Protein AF-A0A1L7GTJ4-F1 (afdb_monomer_lite)

Secondary structure (DSSP, 8-state):
-----EEEE-TTS-TTT--HHHHHHTT--EEEEEEEETTEE-TTHHHHHHHHHHHT-EEEEEEE----TTHHHHHHHHHHHTT--TTSEEEEE---TTS-S-HHHHHHHHHHHHGGGSEEEEEEEHHHHHHH--HHHHHHTT-EEEEE-SSS--SS-SEEEEE-TT---STT--S---EEEESS-TTS----------S------EEEEEEE-TTT--EEEEEESSTTSS-EEEEETTEE---HHHHHHHHHHHHHHHTT---TT-EEEE-SSBGGG--SSEEEEE--TTSBSSSSS--EEEEEEEETTTEEEEEEEETTS-EEEEEEETTEEPPPEEE--

Organism: Limosilactobacillus fermentum (NCBI:txid1613)

Structure (mmCIF, N/CA/C/O backbone):
data_AF-A0A1L7GTJ4-F1
#
_entry.id   AF-A0A1L7GTJ4-F1
#
loop_
_atom_site.group_PDB
_atom_site.id
_atom_site.type_symbol
_atom_site.label_atom_id
_atom_site.label_alt_id
_atom_site.label_comp_id
_atom_site.label_asym_id
_atom_site.label_entity_id
_atom_site.label_seq_id
_atom_site.pdbx_PDB_ins_code
_atom_site.Cartn_x
_atom_site.Cartn_y
_atom_site.Cartn_z
_atom_site.occupancy
_atom_site.B_iso_or_equiv
_atom_site.auth_seq_id
_atom_site.auth_comp_id
_atom_site.auth_asym_id
_atom_site.auth_atom_id
_atom_site.pdbx_PDB_model_num
ATOM 1 N N . MET A 1 1 ? -22.378 -21.668 4.934 1.00 68.44 1 MET A N 1
ATOM 2 C CA . MET A 1 1 ? -22.479 -20.307 5.490 1.00 68.44 1 MET A CA 1
ATOM 3 C C . MET A 1 1 ? -21.065 -19.768 5.559 1.00 68.44 1 MET A C 1
ATOM 5 O O . MET A 1 1 ? -20.199 -20.491 6.043 1.00 68.44 1 MET A O 1
ATOM 9 N N . THR A 1 2 ? -20.819 -18.596 4.982 1.00 85.94 2 THR A N 1
ATOM 10 C CA . THR A 1 2 ? -19.517 -17.922 5.063 1.00 85.94 2 THR A CA 1
ATOM 11 C C . THR A 1 2 ? -19.245 -17.575 6.525 1.00 85.94 2 THR A C 1
ATOM 13 O O . THR A 1 2 ? -20.156 -17.139 7.224 1.00 85.94 2 THR A O 1
ATOM 16 N N . MET A 1 3 ? -18.037 -17.860 7.009 1.00 91.88 3 MET A N 1
ATOM 17 C CA . MET A 1 3 ? -17.650 -17.612 8.399 1.00 91.88 3 MET A CA 1
ATOM 18 C C . MET A 1 3 ? -16.630 -16.487 8.449 1.00 91.88 3 MET A C 1
ATOM 20 O O . MET A 1 3 ? -15.729 -16.445 7.609 1.00 91.88 3 MET A O 1
ATOM 24 N N . ALA A 1 4 ? -16.752 -15.631 9.459 1.00 96.44 4 ALA A N 1
ATOM 25 C CA . ALA A 1 4 ? -15.806 -14.555 9.684 1.00 96.44 4 ALA A CA 1
ATOM 26 C C . ALA A 1 4 ? -14.391 -15.103 9.912 1.00 96.44 4 ALA A C 1
ATOM 28 O O . ALA A 1 4 ? -14.190 -16.087 10.628 1.00 96.44 4 ALA A O 1
ATOM 29 N N . ASN A 1 5 ? -13.412 -14.460 9.290 1.00 97.62 5 ASN A N 1
ATOM 30 C CA . ASN A 1 5 ? -11.986 -14.750 9.448 1.00 97.62 5 ASN A CA 1
ATOM 31 C C . ASN A 1 5 ? -11.181 -13.489 9.806 1.00 97.62 5 ASN A C 1
ATOM 33 O O . ASN A 1 5 ? -9.986 -13.582 10.100 1.00 97.62 5 ASN A O 1
ATOM 37 N N . VAL A 1 6 ? -11.846 -12.337 9.821 1.00 98.38 6 VAL A N 1
ATOM 38 C CA . VAL A 1 6 ? -11.346 -11.034 10.233 1.00 98.38 6 VAL A CA 1
ATOM 39 C C . VAL A 1 6 ? -12.409 -10.397 11.137 1.00 98.38 6 VAL A C 1
ATOM 41 O O . VAL A 1 6 ? -13.576 -10.795 11.120 1.00 98.38 6 VAL A O 1
ATOM 44 N N . ILE A 1 7 ? -11.979 -9.480 11.990 1.00 98.56 7 ILE A N 1
ATOM 45 C CA . ILE A 1 7 ? -12.855 -8.577 12.741 1.00 98.56 7 ILE A CA 1
ATOM 46 C C . ILE A 1 7 ? -12.270 -7.177 12.663 1.00 98.56 7 ILE A C 1
ATOM 48 O O . ILE A 1 7 ? -11.046 -7.037 12.541 1.00 98.56 7 ILE A O 1
ATOM 52 N N . ASP A 1 8 ? -13.097 -6.168 12.863 1.00 98.56 8 ASP A N 1
ATOM 53 C CA . ASP A 1 8 ? -12.650 -4.821 13.162 1.00 98.56 8 ASP A CA 1
ATOM 54 C C . ASP A 1 8 ? -13.056 -4.380 14.577 1.00 98.56 8 ASP A C 1
ATOM 56 O O . ASP A 1 8 ? -14.039 -4.850 15.153 1.00 98.56 8 ASP A O 1
ATOM 60 N N . ILE A 1 9 ? -12.192 -3.577 15.204 1.00 98.50 9 ILE A N 1
ATOM 61 C CA . ILE A 1 9 ? -12.364 -3.094 16.581 1.00 98.50 9 ILE A CA 1
ATOM 62 C C . ILE A 1 9 ? -11.833 -1.671 16.739 1.00 98.50 9 ILE A C 1
ATOM 64 O O . ILE A 1 9 ? -10.941 -1.216 16.015 1.00 98.50 9 ILE A O 1
ATOM 68 N N . SER A 1 10 ? -12.346 -0.980 17.750 1.00 98.50 10 SER A N 1
ATOM 69 C CA . SER A 1 10 ? -11.983 0.395 18.094 1.00 98.50 10 SER A CA 1
ATOM 70 C C . SER A 1 10 ? -12.095 0.625 19.603 1.00 98.50 10 SER A C 1
ATOM 72 O O . SER A 1 10 ? -12.324 -0.316 20.361 1.00 98.50 10 SER A O 1
ATOM 74 N N . GLU A 1 11 ? -12.027 1.881 20.057 1.00 98.19 11 GLU A N 1
ATOM 75 C CA . GLU A 1 11 ? -12.231 2.235 21.468 1.00 98.19 11 GLU A CA 1
ATOM 76 C C . GLU A 1 11 ? -13.567 1.765 22.081 1.00 98.19 11 GLU A C 1
ATOM 78 O O . GLU A 1 11 ? -13.715 1.790 23.302 1.00 98.19 11 GLU A O 1
ATOM 83 N N . PHE A 1 12 ? -14.533 1.312 21.275 1.00 97.31 12 PHE A N 1
ATOM 84 C CA . PHE A 1 12 ? -15.773 0.711 21.775 1.00 97.31 12 PHE A CA 1
ATOM 85 C C . PHE A 1 12 ? -15.578 -0.696 22.364 1.00 97.31 12 PHE A C 1
ATOM 87 O O . PHE A 1 12 ? -16.356 -1.116 23.226 1.00 97.31 12 PHE A O 1
ATOM 94 N N . GLN A 1 13 ? -14.521 -1.412 21.973 1.00 97.75 13 GLN A N 1
ATOM 95 C CA . GLN A 1 13 ? -14.166 -2.702 22.552 1.00 97.75 13 GLN A CA 1
ATOM 96 C C . GLN A 1 13 ? -13.087 -2.520 23.624 1.00 97.75 13 GLN A C 1
ATOM 98 O O . GLN A 1 13 ? -11.913 -2.370 23.319 1.00 97.75 13 GLN A O 1
ATOM 103 N N . ASP A 1 14 ? -13.464 -2.589 24.905 1.00 97.50 14 ASP A N 1
ATOM 104 C CA . ASP A 1 14 ? -12.508 -2.496 26.022 1.00 97.50 14 ASP A CA 1
ATOM 105 C C . ASP A 1 14 ? -11.383 -3.555 25.889 1.00 97.50 14 ASP A C 1
ATOM 107 O O . ASP A 1 14 ? -11.642 -4.760 26.048 1.00 97.50 14 ASP A O 1
ATOM 111 N N . PRO A 1 15 ? -10.122 -3.148 25.639 1.00 97.31 15 PRO A N 1
ATOM 112 C CA . PRO A 1 15 ? -9.030 -4.067 25.337 1.00 97.31 15 PRO A CA 1
ATOM 113 C C . PRO A 1 15 ? -8.618 -4.925 26.535 1.00 97.31 15 PRO A C 1
ATOM 115 O O . PRO A 1 15 ? -7.971 -5.955 26.339 1.00 97.31 15 PRO A O 1
ATOM 118 N N . ALA A 1 16 ? -8.972 -4.530 27.763 1.00 96.88 16 ALA A N 1
ATOM 119 C CA . ALA A 1 16 ? -8.710 -5.322 28.961 1.00 96.88 16 ALA A CA 1
ATOM 120 C C . ALA A 1 16 ? -9.720 -6.467 29.135 1.00 96.88 16 ALA A C 1
ATOM 122 O O . ALA A 1 16 ? -9.434 -7.433 29.844 1.00 96.88 16 ALA A O 1
ATOM 123 N N . LYS A 1 17 ? -10.895 -6.363 28.500 1.00 97.50 17 LYS A N 1
ATOM 124 C CA . LYS A 1 17 ? -11.973 -7.359 28.581 1.00 97.50 17 LYS A CA 1
ATOM 125 C C . LYS A 1 17 ? -12.116 -8.195 27.317 1.00 97.50 17 LYS A C 1
ATOM 127 O O . LYS A 1 17 ? -12.630 -9.308 27.406 1.00 97.50 17 LYS A O 1
ATOM 132 N N . PHE A 1 18 ? -11.721 -7.666 26.160 1.00 98.12 18 PHE A N 1
ATOM 133 C CA . PHE A 1 18 ? -11.862 -8.370 24.891 1.00 98.12 18 PHE A CA 1
ATOM 134 C C . PHE A 1 18 ? -11.077 -9.692 24.888 1.00 98.12 18 PHE A C 1
ATOM 136 O O . PHE A 1 18 ? -9.889 -9.738 25.216 1.00 98.12 18 PHE A O 1
ATOM 143 N N . ASP A 1 19 ? -11.743 -10.782 24.503 1.00 97.88 19 ASP A N 1
ATOM 144 C CA . ASP A 1 19 ? -11.178 -12.132 24.531 1.00 97.88 19 ASP A CA 1
ATOM 145 C C . ASP A 1 19 ? -10.533 -12.497 23.182 1.00 97.88 19 ASP A C 1
ATOM 147 O O . ASP A 1 19 ? -11.086 -13.224 22.353 1.00 97.88 19 ASP A O 1
ATOM 151 N N . TYR A 1 20 ? -9.324 -11.978 22.955 1.00 98.31 20 TYR A N 1
ATOM 152 C CA . TYR A 1 20 ? -8.537 -12.233 21.740 1.00 98.31 20 TYR A CA 1
ATOM 153 C C . TYR A 1 20 ? -8.226 -13.721 21.522 1.00 98.31 20 TYR A C 1
ATOM 155 O O . TYR A 1 20 ? -8.127 -14.177 20.381 1.00 98.31 20 TYR A O 1
ATOM 163 N N . GLN A 1 21 ? -8.053 -14.490 22.603 1.00 97.94 21 GLN A N 1
ATOM 164 C CA . GLN A 1 21 ? -7.771 -15.919 22.504 1.00 97.94 21 GLN A CA 1
ATOM 165 C C . GLN A 1 21 ? -9.013 -16.675 22.029 1.00 97.94 21 GLN A C 1
ATOM 167 O O . GLN A 1 21 ? -8.896 -17.553 21.167 1.00 97.94 21 GLN A O 1
ATOM 172 N N . ALA A 1 22 ? -10.197 -16.327 22.539 1.00 97.94 22 ALA A N 1
ATOM 173 C CA . ALA A 1 22 ? -11.448 -16.871 22.031 1.00 97.94 22 ALA A CA 1
ATOM 174 C C . ALA A 1 22 ? -11.700 -16.443 20.582 1.00 97.94 22 ALA A C 1
ATOM 176 O O . ALA A 1 22 ? -12.060 -17.303 19.779 1.00 97.94 22 ALA A O 1
ATOM 177 N N . ALA A 1 23 ? -11.444 -15.183 20.210 1.00 97.75 23 ALA A N 1
ATOM 178 C CA . ALA A 1 23 ? -11.552 -14.723 18.821 1.00 97.75 23 ALA A CA 1
ATOM 179 C C . ALA A 1 23 ? -10.686 -15.577 17.878 1.00 97.75 23 ALA A C 1
ATOM 181 O O . ALA A 1 23 ? -11.186 -16.162 16.916 1.00 97.75 23 ALA A O 1
ATOM 182 N N . LYS A 1 24 ? -9.404 -15.763 18.218 1.00 97.06 24 LYS A N 1
ATOM 183 C CA . LYS A 1 24 ? -8.486 -16.630 17.463 1.00 97.06 24 LYS A CA 1
ATOM 184 C C . LYS A 1 24 ? -8.979 -18.076 17.380 1.00 97.06 24 LYS A C 1
ATOM 186 O O . LYS A 1 24 ? -8.924 -18.697 16.322 1.00 97.06 24 LYS A O 1
ATOM 191 N N . SER A 1 25 ? -9.482 -18.613 18.490 1.00 96.88 25 SER A N 1
ATOM 192 C CA . SER A 1 25 ? -9.999 -19.988 18.557 1.00 96.88 25 SER A CA 1
ATOM 193 C C . SER A 1 25 ? -11.276 -20.179 17.727 1.00 96.88 25 SER A C 1
ATOM 195 O O . SER A 1 25 ? -11.545 -21.289 17.280 1.00 96.88 25 SER A O 1
ATOM 197 N N . ASN A 1 26 ? -12.024 -19.100 17.474 1.00 95.81 26 ASN A N 1
ATOM 198 C CA . ASN A 1 26 ? -13.184 -19.068 16.578 1.00 95.81 26 ASN A CA 1
ATOM 199 C C . ASN A 1 26 ? -12.810 -18.841 15.100 1.00 95.81 26 ASN A C 1
ATOM 201 O O . ASN A 1 26 ? -13.693 -18.673 14.266 1.00 95.81 26 ASN A O 1
ATOM 205 N N . GLY A 1 27 ? -11.519 -18.869 14.753 1.00 95.75 27 GLY A N 1
ATOM 206 C CA . GLY A 1 27 ? -11.058 -18.811 13.364 1.00 95.75 27 GLY A CA 1
ATOM 207 C C . GLY A 1 27 ? -10.710 -17.414 12.854 1.00 95.75 27 GLY A C 1
ATOM 208 O O . GLY A 1 27 ? -10.368 -17.286 11.677 1.00 95.75 27 GLY A O 1
ATOM 209 N N . ILE A 1 28 ? -10.730 -16.392 13.718 1.00 98.06 28 ILE A N 1
ATOM 210 C CA . ILE A 1 28 ? -10.239 -15.056 13.370 1.00 98.06 28 ILE A CA 1
ATOM 211 C C . ILE A 1 28 ? -8.718 -15.093 13.198 1.00 98.06 28 ILE A C 1
ATOM 213 O O . ILE A 1 28 ? -7.988 -15.624 14.038 1.00 98.06 28 ILE A O 1
ATOM 217 N N . LYS A 1 29 ? -8.242 -14.527 12.087 1.00 97.75 29 LYS A N 1
ATOM 218 C CA . LYS A 1 29 ? -6.834 -14.535 11.668 1.00 97.75 29 LYS A CA 1
ATOM 219 C C . LYS A 1 29 ? -6.204 -13.146 11.686 1.00 97.75 29 LYS A C 1
ATOM 221 O O . LYS A 1 29 ? -5.015 -13.027 11.989 1.00 97.75 29 LYS A O 1
ATOM 226 N N . ALA A 1 30 ? -6.988 -12.116 11.378 1.00 98.25 30 ALA A N 1
ATOM 227 C CA . ALA A 1 30 ? -6.549 -10.728 11.398 1.00 98.25 30 ALA A CA 1
ATOM 228 C C . ALA A 1 30 ? -7.573 -9.816 12.083 1.00 98.25 30 ALA A C 1
ATOM 230 O O . ALA A 1 30 ? -8.744 -10.168 12.206 1.00 98.25 30 ALA A O 1
ATOM 231 N N . VAL A 1 31 ? -7.102 -8.652 12.524 1.00 98.75 31 VAL A N 1
ATOM 232 C CA . VAL A 1 31 ? -7.895 -7.604 13.169 1.00 98.75 31 VAL A CA 1
ATOM 233 C C . VAL A 1 31 ? -7.630 -6.271 12.466 1.00 98.75 31 VAL A C 1
ATOM 235 O O . VAL A 1 31 ? -6.470 -5.875 12.329 1.00 98.75 31 VAL A O 1
ATOM 238 N N . ILE A 1 32 ? -8.671 -5.567 12.032 1.00 98.88 32 ILE A N 1
ATOM 239 C CA . ILE A 1 32 ? -8.570 -4.200 11.506 1.00 98.88 32 ILE A CA 1
ATOM 240 C C . ILE A 1 32 ? -8.865 -3.237 12.664 1.00 98.88 32 ILE A C 1
ATOM 242 O O . ILE A 1 32 ? -9.946 -3.236 13.233 1.00 98.88 32 ILE A O 1
ATOM 246 N N . ILE A 1 33 ? -7.876 -2.457 13.089 1.00 98.94 33 ILE A N 1
ATOM 247 C CA . ILE A 1 33 ? -7.968 -1.632 14.301 1.00 98.94 33 ILE A CA 1
ATOM 248 C C . ILE A 1 33 ? -8.189 -0.181 13.898 1.00 98.94 33 ILE A C 1
ATOM 250 O O . ILE A 1 33 ? -7.439 0.335 13.061 1.00 98.94 33 ILE A O 1
ATOM 254 N N . ARG A 1 34 ? -9.141 0.516 14.528 1.00 98.88 34 ARG A N 1
ATOM 255 C CA . ARG A 1 34 ? -9.246 1.967 14.346 1.00 98.88 34 ARG A CA 1
ATOM 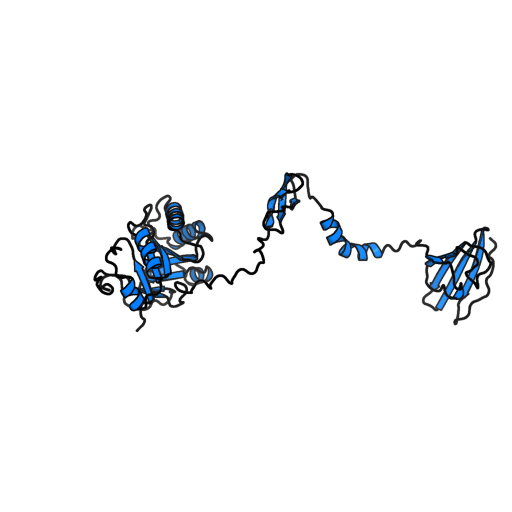256 C C . ARG A 1 34 ? -8.011 2.616 14.932 1.00 98.88 34 ARG A C 1
ATOM 258 O O . ARG A 1 34 ? -7.780 2.547 16.134 1.00 98.88 34 ARG A O 1
ATOM 265 N N . LEU A 1 35 ? -7.199 3.234 14.086 1.00 98.88 35 LEU A N 1
ATOM 266 C CA . LEU A 1 35 ? -5.999 3.933 14.535 1.00 98.88 35 LEU A CA 1
ATOM 267 C C . LEU A 1 35 ? -6.349 5.359 14.954 1.00 98.88 35 LEU A C 1
ATOM 269 O O . LEU A 1 35 ? -5.894 5.849 15.984 1.00 98.88 35 LEU A O 1
ATOM 273 N N . SER A 1 36 ? -7.202 6.014 14.171 1.00 98.75 36 SER A N 1
ATOM 274 C CA . SER A 1 36 ? -7.587 7.406 14.378 1.00 98.75 36 SER A CA 1
ATOM 275 C C . SER A 1 36 ? -8.969 7.719 13.807 1.00 98.75 36 SER A C 1
ATOM 277 O O . SER A 1 36 ? -9.519 6.971 13.000 1.00 98.75 36 SER A O 1
ATOM 279 N N . VAL A 1 37 ? -9.523 8.840 14.259 1.00 98.38 37 VAL A N 1
ATOM 280 C CA . VAL A 1 37 ? -10.805 9.406 13.841 1.00 98.38 37 VAL A CA 1
ATOM 281 C C . VAL A 1 37 ? -10.672 10.926 13.803 1.00 98.38 37 VAL A C 1
ATOM 283 O O . VAL A 1 37 ? -10.314 11.544 14.814 1.00 98.38 37 VAL A O 1
ATOM 286 N N . GLY A 1 38 ? -10.915 11.549 12.648 1.00 95.81 38 GLY A N 1
ATOM 287 C CA . GLY A 1 38 ? -10.643 12.978 12.490 1.00 95.81 38 GLY A CA 1
ATOM 288 C C . GLY A 1 38 ? -9.191 13.325 12.850 1.00 95.81 38 GLY A C 1
ATOM 289 O O . GLY A 1 38 ? -8.249 12.591 12.572 1.00 95.81 38 GLY A O 1
ATOM 290 N N . ASN A 1 39 ? -8.992 14.411 13.593 1.00 95.88 39 ASN A N 1
ATOM 291 C CA . ASN A 1 39 ? -7.665 14.815 14.081 1.00 95.88 39 ASN A CA 1
ATOM 292 C C . ASN A 1 39 ? -7.293 14.205 15.451 1.00 95.88 39 ASN A C 1
ATOM 294 O O . ASN A 1 39 ? -6.620 14.854 16.256 1.00 95.88 39 ASN A O 1
ATOM 298 N N . ARG A 1 40 ? -7.768 12.990 15.762 1.00 97.88 40 ARG A N 1
ATOM 299 C CA . ARG A 1 40 ? -7.541 12.327 17.056 1.00 97.88 40 ARG A CA 1
ATOM 300 C C . ARG A 1 40 ? -7.189 10.847 16.892 1.00 97.88 40 ARG A C 1
ATOM 302 O O . ARG A 1 40 ? -7.777 10.143 16.080 1.00 97.88 40 ARG A O 1
ATOM 309 N N . ARG A 1 41 ? -6.264 10.361 17.722 1.00 98.50 41 ARG A N 1
ATOM 310 C CA . ARG A 1 41 ? -5.977 8.931 17.889 1.00 98.50 41 ARG A CA 1
ATOM 311 C C . ARG A 1 41 ? -7.128 8.229 18.619 1.00 98.50 41 ARG A C 1
ATOM 313 O O . ARG A 1 41 ? -7.678 8.782 19.573 1.00 98.50 41 ARG A O 1
ATOM 320 N N . ASP A 1 42 ? -7.454 7.011 18.204 1.00 98.75 42 ASP A N 1
ATOM 321 C CA . ASP A 1 42 ? -8.385 6.145 18.932 1.00 98.75 42 ASP A CA 1
ATOM 322 C C . ASP A 1 42 ? -7.814 5.760 20.312 1.00 98.75 42 ASP A C 1
ATOM 324 O O . ASP A 1 42 ? -6.633 5.425 20.441 1.00 98.75 42 ASP A O 1
ATOM 328 N N . ASN A 1 43 ? -8.636 5.823 21.363 1.00 98.50 43 ASN A N 1
ATOM 329 C CA . ASN A 1 43 ? -8.153 5.696 22.743 1.00 98.50 43 ASN A CA 1
ATOM 330 C C . ASN A 1 43 ? -7.567 4.318 23.087 1.00 98.50 43 ASN A C 1
ATOM 332 O O . ASN A 1 43 ? -6.880 4.211 24.102 1.00 98.50 43 ASN A O 1
ATOM 336 N N . HIS A 1 44 ? -7.840 3.283 22.288 1.00 98.50 44 HIS A N 1
ATOM 337 C CA . HIS A 1 44 ? -7.408 1.911 22.566 1.00 98.50 44 HIS A CA 1
ATOM 338 C C . HIS A 1 44 ? -6.544 1.294 21.459 1.00 98.50 44 HIS A C 1
ATOM 340 O O . HIS A 1 44 ? -6.175 0.119 21.547 1.00 98.50 44 HIS A O 1
ATOM 346 N N . ALA A 1 45 ? -6.152 2.069 20.440 1.00 98.62 45 ALA A N 1
ATOM 347 C CA . ALA A 1 45 ? -5.333 1.574 19.332 1.00 98.62 45 ALA A CA 1
ATOM 348 C C . ALA A 1 45 ? -4.031 0.898 19.805 1.00 98.62 45 ALA A C 1
ATOM 350 O O . ALA A 1 45 ? -3.677 -0.181 19.328 1.00 98.62 45 ALA A O 1
ATOM 351 N N . VAL A 1 46 ? -3.318 1.499 20.767 1.00 98.50 46 VAL A N 1
ATOM 352 C CA . VAL A 1 46 ? -2.035 0.974 21.272 1.00 98.50 46 VAL A CA 1
ATOM 353 C C . VAL A 1 46 ? -2.229 -0.384 21.949 1.00 98.50 46 VAL A C 1
ATOM 355 O O . VAL A 1 46 ? -1.485 -1.331 21.678 1.00 98.50 46 VAL A O 1
ATOM 358 N N . GLU A 1 47 ? -3.237 -0.498 22.807 1.00 98.75 47 GLU A N 1
ATOM 359 C CA . GLU A 1 47 ? -3.565 -1.710 23.548 1.00 98.75 47 GLU A CA 1
ATOM 360 C C . GLU A 1 47 ? -4.069 -2.821 22.622 1.00 98.75 47 GLU A C 1
ATOM 362 O O . GLU A 1 47 ? -3.647 -3.973 22.763 1.00 98.75 47 GLU A O 1
ATOM 367 N N . HIS A 1 48 ? -4.911 -2.495 21.638 1.00 98.81 48 HIS A N 1
ATOM 368 C CA . HIS A 1 48 ? -5.366 -3.450 20.626 1.00 98.81 48 HIS A CA 1
ATOM 369 C C . HIS A 1 48 ? -4.201 -4.002 19.803 1.00 98.81 48 HIS A C 1
ATOM 371 O O . HIS A 1 48 ? -4.088 -5.221 19.642 1.00 98.81 48 HIS A O 1
ATOM 377 N N . ILE A 1 49 ? -3.284 -3.141 19.348 1.00 98.81 49 ILE A N 1
ATOM 378 C CA . ILE A 1 49 ? -2.085 -3.560 18.608 1.00 98.81 49 ILE A CA 1
ATOM 379 C C . ILE A 1 49 ? -1.212 -4.474 19.476 1.00 98.81 49 ILE A C 1
ATOM 381 O O . ILE A 1 49 ? -0.751 -5.524 19.015 1.00 98.81 49 ILE A O 1
ATOM 385 N N . ALA A 1 50 ? -0.982 -4.102 20.739 1.00 98.50 50 ALA A N 1
ATOM 386 C CA . ALA A 1 50 ? -0.191 -4.901 21.671 1.00 98.50 50 ALA A CA 1
ATOM 387 C C . ALA A 1 50 ? -0.818 -6.284 21.915 1.00 98.50 50 ALA A C 1
ATOM 389 O O . ALA A 1 50 ? -0.112 -7.296 21.901 1.00 98.50 50 ALA A O 1
ATOM 390 N N . ASN A 1 51 ? -2.140 -6.351 22.073 1.00 98.50 51 ASN A N 1
ATOM 391 C CA . ASN A 1 51 ? -2.854 -7.608 22.257 1.00 98.50 51 ASN A CA 1
ATOM 392 C C . ASN A 1 51 ? -2.861 -8.474 20.990 1.00 98.50 51 ASN A C 1
ATOM 394 O O . ASN A 1 51 ? -2.599 -9.672 21.087 1.00 98.50 51 ASN A O 1
ATOM 398 N N . CYS A 1 52 ? -3.059 -7.902 19.798 1.00 98.25 52 CYS A N 1
ATOM 399 C CA . CYS A 1 52 ? -2.965 -8.665 18.549 1.00 98.25 52 CYS A CA 1
ATOM 400 C C . CYS A 1 52 ? -1.592 -9.333 18.412 1.00 98.25 52 CYS A C 1
ATOM 402 O O . CYS A 1 52 ? -1.510 -10.537 18.162 1.00 98.25 52 CYS A O 1
ATOM 404 N N . LYS A 1 53 ? -0.511 -8.594 18.704 1.00 97.00 53 LYS A N 1
ATOM 405 C CA . LYS A 1 53 ? 0.854 -9.145 18.752 1.00 97.00 53 LYS A CA 1
ATOM 406 C C . LYS A 1 53 ? 0.984 -10.260 19.793 1.00 97.00 53 LYS A C 1
ATOM 408 O O . LYS A 1 53 ? 1.509 -11.324 19.479 1.00 97.00 53 LYS A O 1
ATOM 413 N N . LYS A 1 54 ? 0.472 -10.047 21.011 1.00 97.56 54 LYS A N 1
ATOM 414 C CA . LYS A 1 54 ? 0.519 -11.020 22.116 1.00 97.56 54 LYS A CA 1
ATOM 415 C C . LYS A 1 54 ? -0.164 -12.346 21.769 1.00 97.56 54 LYS A C 1
ATOM 417 O O . LYS A 1 54 ? 0.369 -13.402 22.096 1.00 97.56 54 LYS A O 1
ATOM 422 N N . TYR A 1 55 ? -1.327 -12.301 21.122 1.00 96.19 55 TYR A N 1
ATOM 423 C CA . TYR A 1 55 ? -2.106 -13.496 20.777 1.00 96.19 55 TYR A CA 1
ATOM 424 C C . TYR A 1 55 ? -1.810 -14.026 19.365 1.00 96.19 55 TYR A C 1
ATOM 426 O O . TYR A 1 55 ? -2.356 -15.054 18.957 1.00 96.19 55 TYR A O 1
ATOM 434 N N . GLY A 1 56 ? -0.908 -13.383 18.619 1.00 95.25 56 GLY A N 1
ATOM 435 C CA . GLY A 1 56 ? -0.516 -13.791 17.271 1.00 95.25 56 GLY A CA 1
ATOM 436 C C . GLY A 1 56 ? -1.655 -13.677 16.258 1.00 95.25 56 GLY A C 1
ATOM 437 O O . GLY A 1 56 ? -1.843 -14.595 15.462 1.00 95.25 56 GLY A O 1
ATOM 438 N N . LEU A 1 57 ? -2.435 -12.601 16.345 1.00 96.88 57 LEU A N 1
ATOM 439 C CA . LEU A 1 57 ? -3.371 -12.157 15.313 1.00 96.88 57 LEU A CA 1
ATOM 440 C C . LEU A 1 57 ? -2.654 -11.124 14.436 1.00 96.88 57 LEU A C 1
ATOM 442 O O . LEU A 1 57 ? -1.959 -10.244 14.957 1.00 96.88 57 LEU A O 1
ATOM 446 N N . LYS A 1 58 ? -2.809 -11.217 13.111 1.00 97.56 58 LYS A N 1
ATOM 447 C CA . LYS A 1 58 ? -2.338 -10.150 12.215 1.00 97.56 58 LYS A CA 1
ATOM 448 C C . LYS A 1 58 ? -3.159 -8.891 12.482 1.00 97.56 58 LYS A C 1
ATOM 450 O O . LYS A 1 58 ? -4.315 -8.985 12.884 1.00 97.56 58 LYS A O 1
ATOM 455 N N . TRP A 1 59 ? -2.566 -7.719 12.295 1.00 98.12 59 TRP A N 1
ATOM 456 C CA . TRP A 1 59 ? -3.276 -6.465 12.519 1.00 98.12 59 TRP A CA 1
ATOM 457 C C . TRP A 1 59 ? -3.081 -5.507 11.351 1.00 98.12 59 TRP A C 1
ATOM 459 O O . TRP A 1 59 ? -2.016 -5.469 10.732 1.00 98.12 59 TRP A O 1
ATOM 469 N N . HIS A 1 60 ? -4.121 -4.735 11.074 1.00 98.69 60 HIS A N 1
ATOM 470 C CA . HIS A 1 60 ? -4.171 -3.672 10.078 1.00 98.69 60 HIS A CA 1
ATOM 471 C C . HIS A 1 60 ? -4.815 -2.437 10.698 1.00 98.69 60 HIS A C 1
ATOM 473 O O . HIS A 1 60 ? -5.321 -2.500 11.818 1.00 98.69 60 HIS A O 1
ATOM 479 N N . GLY A 1 61 ? -4.756 -1.308 10.000 1.00 98.69 61 GLY A N 1
ATOM 480 C CA . GLY A 1 61 ? -5.300 -0.052 10.500 1.00 98.69 61 GLY A CA 1
ATOM 481 C C . GLY A 1 61 ? -6.462 0.443 9.663 1.00 98.69 61 GLY A C 1
ATOM 482 O O . GLY A 1 61 ? -6.426 0.298 8.444 1.00 98.69 61 GLY A O 1
ATOM 483 N N . TYR A 1 62 ? -7.423 1.113 10.286 1.00 98.88 62 TYR A N 1
ATOM 484 C CA . TYR A 1 62 ? -8.344 1.999 9.581 1.00 98.88 62 TYR A CA 1
ATOM 485 C C . TYR A 1 62 ? -8.411 3.384 10.227 1.00 98.88 62 TYR A C 1
ATOM 487 O O . TYR A 1 62 ? -8.020 3.569 11.385 1.00 98.88 62 TYR A O 1
ATOM 495 N N . HIS A 1 63 ? -8.863 4.364 9.453 1.00 98.88 63 HIS A N 1
ATOM 496 C CA . HIS A 1 63 ? -9.062 5.740 9.882 1.00 98.88 63 HIS A CA 1
ATOM 497 C C . HIS A 1 63 ? -10.473 6.208 9.526 1.00 98.88 63 HIS A C 1
ATOM 499 O O . HIS A 1 63 ? -10.817 6.210 8.346 1.00 98.88 63 HIS A O 1
ATOM 505 N N . TYR A 1 64 ? -11.251 6.623 10.529 1.00 98.62 64 TYR A N 1
ATOM 506 C CA . TYR A 1 64 ? -12.606 7.151 10.336 1.00 98.62 64 TYR A CA 1
ATOM 507 C C . TYR A 1 64 ? -12.544 8.604 9.863 1.00 98.62 64 TYR A C 1
ATOM 509 O O . TYR A 1 64 ? -12.031 9.470 10.583 1.00 98.62 64 TYR A O 1
ATOM 517 N N . TRP A 1 65 ? -13.082 8.852 8.670 1.00 97.69 65 TRP A N 1
ATOM 518 C CA . TRP A 1 65 ? -12.870 10.077 7.910 1.00 97.69 65 TRP A CA 1
ATOM 519 C C . TRP A 1 65 ? -13.972 11.129 8.108 1.00 97.69 65 TRP A C 1
ATOM 521 O O . TRP A 1 65 ? -15.153 10.864 7.888 1.00 97.69 65 TRP A O 1
ATOM 531 N N . TYR A 1 66 ? -13.569 12.360 8.430 1.00 96.00 66 TYR A N 1
ATOM 532 C CA . TYR A 1 66 ? -14.416 13.561 8.479 1.00 96.00 66 TYR A CA 1
ATOM 533 C C . TYR A 1 66 ? -14.061 14.614 7.416 1.00 96.00 66 TYR A C 1
ATOM 535 O O . TYR A 1 66 ? -14.790 15.596 7.259 1.00 96.00 66 TYR A O 1
ATOM 543 N N . ASN A 1 67 ? -12.955 14.438 6.685 1.00 91.62 67 ASN A N 1
ATOM 544 C CA . ASN A 1 67 ? -12.419 15.415 5.729 1.00 91.62 67 ASN A CA 1
ATOM 545 C C . ASN A 1 67 ? -12.121 16.802 6.338 1.00 91.62 67 ASN A C 1
ATOM 547 O O . ASN A 1 67 ? -12.379 17.853 5.743 1.00 91.62 67 ASN A O 1
ATOM 551 N N . LEU A 1 68 ? -11.582 16.822 7.554 1.00 91.56 68 LEU A N 1
ATOM 552 C CA . LEU A 1 68 ? -11.145 18.026 8.245 1.00 91.56 68 LEU A CA 1
ATOM 553 C C . LEU A 1 68 ? -9.807 18.525 7.693 1.00 91.56 68 LEU A C 1
ATOM 555 O O . LEU A 1 68 ? -8.979 17.790 7.148 1.00 91.56 68 LEU A O 1
ATOM 559 N N . SER A 1 69 ? -9.542 19.811 7.919 1.00 87.69 69 SER A N 1
ATOM 560 C CA . SER A 1 69 ? -8.226 20.383 7.639 1.00 87.69 69 SER A CA 1
ATOM 561 C C . SER A 1 69 ? -7.137 19.641 8.424 1.00 87.69 69 SER A C 1
ATOM 563 O O . SER A 1 69 ? -7.228 19.496 9.646 1.00 87.69 69 SER A O 1
ATOM 565 N N . GLY A 1 70 ? -6.107 19.174 7.713 1.00 87.88 70 GLY A N 1
ATOM 566 C CA . GLY A 1 70 ? -4.967 18.454 8.287 1.00 87.88 70 GLY A CA 1
ATOM 567 C C . GLY A 1 70 ? -5.204 16.971 8.597 1.00 87.88 70 GLY A C 1
ATOM 568 O O . GLY A 1 70 ? -4.250 16.299 8.985 1.00 87.88 70 GLY A O 1
ATOM 569 N N . GLU A 1 71 ? -6.409 16.441 8.374 1.00 94.12 71 GLU A N 1
ATOM 570 C CA . GLU A 1 71 ? -6.790 15.085 8.793 1.00 94.12 71 GLU A CA 1
ATOM 571 C C . GLU A 1 71 ? -5.959 13.988 8.139 1.00 94.12 71 GLU A C 1
ATOM 573 O O . GLU A 1 71 ? -5.406 13.144 8.838 1.00 94.12 71 GLU A O 1
ATOM 578 N N . ALA A 1 72 ? -5.756 14.047 6.820 1.00 89.62 72 ALA A N 1
ATOM 579 C CA . ALA A 1 72 ? -4.907 13.074 6.130 1.00 89.62 72 ALA A CA 1
ATOM 580 C C . ALA A 1 72 ? -3.476 13.057 6.697 1.00 89.62 72 ALA A C 1
ATOM 582 O O . ALA A 1 72 ? -2.901 11.994 6.924 1.00 89.62 72 ALA A O 1
ATOM 583 N N . ALA A 1 73 ? -2.899 14.235 6.960 1.00 88.94 73 ALA A N 1
ATOM 584 C CA . ALA A 1 73 ? -1.553 14.340 7.515 1.00 88.94 73 ALA A CA 1
ATOM 585 C C . ALA A 1 73 ? -1.489 13.786 8.947 1.00 88.94 73 ALA A C 1
ATOM 587 O O . ALA A 1 73 ? -0.530 13.089 9.289 1.00 88.94 73 ALA A O 1
ATOM 588 N N . PHE A 1 74 ? -2.516 14.057 9.757 1.00 92.75 74 PHE A N 1
ATOM 589 C CA . PHE A 1 74 ? -2.656 13.487 11.091 1.00 92.75 74 PHE A CA 1
ATOM 590 C C . PHE A 1 74 ? -2.755 11.959 11.031 1.00 92.75 74 PHE A C 1
ATOM 592 O O . PHE A 1 74 ? -1.926 11.285 11.635 1.00 92.75 74 PHE A O 1
ATOM 599 N N . ALA A 1 75 ? -3.696 11.419 10.254 1.00 96.12 75 ALA A N 1
ATOM 600 C CA . ALA A 1 75 ? -3.950 9.987 10.120 1.00 96.12 75 ALA A CA 1
ATOM 601 C C . ALA A 1 75 ? -2.691 9.206 9.714 1.00 96.12 75 ALA A C 1
ATOM 603 O O . ALA A 1 75 ? -2.360 8.186 10.318 1.00 96.12 75 ALA A O 1
ATOM 604 N N . ILE A 1 76 ? -1.950 9.714 8.723 1.00 94.50 76 ILE A N 1
ATOM 605 C CA . ILE A 1 76 ? -0.714 9.092 8.227 1.00 94.50 76 ILE A CA 1
ATOM 606 C C . ILE A 1 76 ? 0.391 9.129 9.290 1.00 94.50 76 ILE A C 1
ATOM 608 O O . ILE A 1 76 ? 1.049 8.117 9.528 1.00 94.50 76 ILE A O 1
ATOM 612 N N . SER A 1 77 ? 0.596 10.280 9.939 1.00 90.12 77 SER A N 1
ATOM 613 C CA . SER A 1 77 ? 1.596 10.432 11.005 1.00 90.12 77 SER A CA 1
ATOM 614 C C . SER A 1 77 ? 1.276 9.538 12.208 1.00 90.12 77 SER A C 1
ATOM 616 O O . SER A 1 77 ? 2.154 8.879 12.773 1.00 90.12 77 SER A O 1
ATOM 618 N N . ASP A 1 78 ? -0.003 9.459 12.570 1.00 95.50 78 ASP A N 1
ATOM 619 C CA . ASP A 1 78 ? -0.485 8.648 13.677 1.00 95.50 78 ASP A CA 1
ATOM 620 C C . ASP A 1 78 ? -0.279 7.154 13.403 1.00 95.50 78 ASP A C 1
ATOM 622 O O . ASP A 1 78 ? 0.365 6.470 14.204 1.00 95.50 78 ASP A O 1
ATOM 626 N N . ALA A 1 79 ? -0.694 6.677 12.224 1.00 97.12 79 ALA A N 1
ATOM 627 C CA . ALA A 1 79 ? -0.472 5.304 11.779 1.00 97.12 79 ALA A CA 1
ATOM 628 C C . ALA A 1 79 ? 1.020 4.927 11.775 1.00 97.12 79 ALA A C 1
ATOM 630 O O . ALA A 1 79 ? 1.393 3.852 12.255 1.00 97.12 79 ALA A O 1
ATOM 631 N N . GLN A 1 80 ? 1.891 5.833 11.315 1.00 93.62 80 GLN A N 1
ATOM 632 C CA . GLN A 1 80 ? 3.340 5.634 11.361 1.00 93.62 80 GLN A CA 1
ATOM 633 C C . GLN A 1 80 ? 3.846 5.486 12.799 1.00 93.62 80 GLN A C 1
ATOM 635 O O . GLN A 1 80 ? 4.622 4.578 13.094 1.00 93.62 80 GLN A O 1
ATOM 640 N N . SER A 1 81 ? 3.397 6.352 13.707 1.00 94.00 81 SER A N 1
ATOM 641 C CA . SER A 1 81 ? 3.829 6.325 15.108 1.00 94.00 81 SER A CA 1
ATOM 642 C C . SER A 1 81 ? 3.321 5.101 15.887 1.00 94.00 81 SER A C 1
ATOM 644 O O . SER A 1 81 ? 3.953 4.688 16.858 1.00 94.00 81 SER A O 1
ATOM 646 N N . LEU A 1 82 ? 2.212 4.495 15.447 1.00 93.81 82 LEU A N 1
ATOM 647 C CA . LEU A 1 82 ? 1.680 3.228 15.965 1.00 93.81 82 LEU A CA 1
ATOM 648 C C . LEU A 1 82 ? 2.400 1.999 15.377 1.00 93.81 82 LEU A C 1
ATOM 650 O O . LEU A 1 82 ? 2.194 0.871 15.833 1.00 93.81 82 LEU A O 1
ATOM 654 N N . GLY A 1 83 ? 3.290 2.217 14.405 1.00 92.25 83 GLY A N 1
ATOM 655 C CA . GLY A 1 83 ? 4.125 1.186 13.803 1.00 92.25 83 GLY A CA 1
ATOM 656 C C . GLY A 1 83 ? 3.447 0.419 12.673 1.00 92.25 83 GLY A C 1
ATOM 657 O O . GLY A 1 83 ? 3.797 -0.742 12.460 1.00 92.25 83 GLY A O 1
ATOM 658 N N . LEU A 1 84 ? 2.485 1.030 11.970 1.00 94.06 84 LEU A N 1
ATOM 659 C CA . LEU A 1 84 ? 1.970 0.473 10.720 1.00 94.06 84 LEU A CA 1
ATOM 660 C C . LEU A 1 84 ? 3.103 0.449 9.680 1.00 94.06 84 LEU A C 1
ATOM 662 O O . LEU A 1 84 ? 3.903 1.383 9.597 1.00 94.06 84 LEU A O 1
ATOM 666 N N . THR A 1 85 ? 3.191 -0.628 8.906 1.00 91.81 85 THR A N 1
ATOM 667 C CA . THR A 1 85 ? 4.273 -0.874 7.940 1.00 91.81 85 THR A CA 1
ATOM 668 C C . THR A 1 85 ? 3.742 -1.014 6.516 1.00 91.81 85 THR A C 1
ATOM 670 O O . THR A 1 85 ? 2.549 -1.228 6.305 1.00 91.81 85 THR A O 1
ATOM 673 N N . SER A 1 86 ? 4.632 -0.948 5.524 1.00 87.81 86 SER A N 1
ATOM 674 C CA . SER A 1 86 ? 4.270 -1.034 4.104 1.00 87.81 86 SER A CA 1
ATOM 675 C C . SER A 1 86 ? 3.669 -2.374 3.672 1.00 87.81 86 SER A C 1
ATOM 677 O O . SER A 1 86 ? 3.025 -2.440 2.627 1.00 87.81 86 SER A O 1
ATOM 679 N N . SER A 1 87 ? 3.826 -3.447 4.458 1.00 87.81 87 SER A N 1
ATOM 680 C CA . SER A 1 87 ? 3.167 -4.729 4.179 1.00 87.81 87 SER A CA 1
ATOM 681 C C . SER A 1 87 ? 1.704 -4.767 4.636 1.00 87.81 87 SER A C 1
ATOM 683 O O . SER A 1 87 ? 0.944 -5.618 4.159 1.00 87.81 87 SER A O 1
ATOM 685 N N . GLN A 1 88 ? 1.299 -3.839 5.508 1.00 95.44 88 GLN A N 1
ATOM 686 C CA . GLN A 1 88 ? -0.030 -3.769 6.106 1.00 95.44 88 GLN A CA 1
ATOM 687 C C . GLN A 1 88 ? -0.951 -2.814 5.337 1.00 95.44 88 GLN A C 1
ATOM 689 O O . GLN A 1 88 ? -0.505 -1.837 4.736 1.00 95.44 88 GLN A O 1
ATOM 694 N N . TYR A 1 89 ? -2.253 -3.104 5.385 1.00 98.25 89 TYR A N 1
ATOM 695 C CA . TYR A 1 89 ? -3.294 -2.225 4.870 1.00 98.25 89 TYR A CA 1
ATOM 696 C C . TYR A 1 89 ? -3.635 -1.094 5.846 1.00 98.25 89 TYR A C 1
ATOM 698 O O . TYR A 1 89 ? -3.747 -1.322 7.056 1.00 98.25 89 TYR A O 1
ATOM 706 N N . PHE A 1 90 ? -3.823 0.101 5.285 1.00 98.62 90 PHE A N 1
ATOM 707 C CA . PHE A 1 90 ? -4.463 1.245 5.917 1.00 98.62 90 PHE A CA 1
ATOM 708 C C . PHE A 1 90 ? -5.765 1.555 5.176 1.00 98.62 90 PHE A C 1
ATOM 710 O O . PHE A 1 90 ? -5.738 1.952 4.008 1.00 98.62 90 PHE A O 1
ATOM 717 N N . PHE A 1 91 ? -6.899 1.332 5.831 1.00 98.88 91 PHE A N 1
ATOM 718 C CA . PHE A 1 91 ? -8.215 1.587 5.258 1.00 98.88 91 PHE A CA 1
ATOM 719 C C . PHE A 1 91 ? -8.669 3.011 5.566 1.00 98.88 91 PHE A C 1
ATOM 721 O O . PHE A 1 91 ? -8.566 3.462 6.708 1.00 98.88 91 PHE A O 1
ATOM 728 N N . LEU A 1 92 ? -9.195 3.704 4.559 1.00 98.81 92 LEU A N 1
ATOM 729 C CA . LEU A 1 92 ? -9.986 4.906 4.790 1.00 98.81 92 LEU A CA 1
ATOM 730 C C . LEU A 1 92 ? -11.445 4.503 4.974 1.00 98.81 92 LEU A C 1
ATOM 732 O O . LEU A 1 92 ? -12.044 3.960 4.049 1.00 98.81 92 LEU A O 1
ATOM 736 N N . ASP A 1 93 ? -11.987 4.762 6.155 1.00 98.75 93 ASP A N 1
ATOM 737 C CA . ASP A 1 93 ? -13.385 4.524 6.482 1.00 98.75 93 ASP A CA 1
ATOM 738 C C . ASP A 1 93 ? -14.203 5.772 6.131 1.00 98.75 93 ASP A C 1
ATOM 740 O O . ASP A 1 93 ? -14.026 6.843 6.718 1.00 98.75 93 ASP A O 1
ATOM 744 N N . MET A 1 94 ? -15.047 5.628 5.108 1.00 97.81 94 MET A N 1
ATOM 745 C CA . MET A 1 94 ? -15.926 6.666 4.591 1.00 97.81 94 MET A CA 1
ATOM 746 C C . MET A 1 94 ? -17.379 6.276 4.847 1.00 97.81 94 MET A C 1
ATOM 748 O O . MET A 1 94 ? -17.999 5.562 4.060 1.00 97.81 94 MET A O 1
ATOM 752 N N . GLU A 1 95 ? -17.941 6.773 5.941 1.00 95.12 95 GLU A N 1
ATOM 753 C CA . GLU A 1 95 ? -19.359 6.568 6.258 1.00 95.12 95 GLU A CA 1
ATOM 754 C C . GLU A 1 95 ? -20.040 7.793 6.876 1.00 95.12 95 GLU A C 1
ATOM 756 O O . GLU A 1 95 ? -21.268 7.833 7.001 1.00 95.12 95 GLU A O 1
ATOM 761 N N . ASP A 1 96 ? -19.268 8.824 7.231 1.00 94.94 96 ASP A N 1
ATOM 762 C CA . ASP A 1 96 ? -19.818 9.944 7.971 1.00 94.94 96 ASP A CA 1
ATOM 763 C C . ASP A 1 96 ? -20.819 10.761 7.142 1.00 94.94 96 ASP A C 1
ATOM 765 O O . ASP A 1 96 ? -20.565 11.203 6.019 1.00 94.94 96 ASP A O 1
ATOM 769 N N . LYS A 1 97 ? -21.976 11.035 7.746 1.00 91.88 97 LYS A N 1
ATOM 770 C CA . LYS A 1 97 ? -23.058 11.826 7.139 1.00 91.88 97 LYS A CA 1
ATOM 771 C C . LYS A 1 97 ? -22.665 13.263 6.774 1.00 91.88 97 LYS A C 1
ATOM 773 O O . LYS A 1 97 ? -23.431 13.940 6.092 1.00 91.88 97 LYS A O 1
ATOM 778 N N . THR A 1 98 ? -21.546 13.767 7.294 1.00 90.50 98 THR A N 1
ATOM 779 C CA . THR A 1 98 ? -21.044 15.120 7.019 1.00 90.50 98 THR A CA 1
ATOM 780 C C . THR A 1 98 ? -20.142 15.194 5.791 1.00 90.50 98 THR A C 1
ATOM 782 O O . THR A 1 98 ? -19.844 16.301 5.335 1.00 90.50 98 THR A O 1
ATOM 785 N N . LEU A 1 99 ? -19.743 14.050 5.226 1.00 92.06 99 LEU A N 1
ATOM 786 C CA . LEU A 1 99 ? -18.934 14.012 4.014 1.00 92.06 99 LEU A CA 1
ATOM 787 C C . LEU A 1 99 ? -19.684 14.670 2.847 1.00 92.06 99 LEU A C 1
ATOM 789 O O . LEU A 1 99 ? -20.888 14.481 2.656 1.00 92.06 99 LEU A O 1
ATOM 793 N N . SER A 1 100 ? -18.961 15.448 2.038 1.00 87.06 100 SER A N 1
ATOM 794 C CA . SER A 1 100 ? -19.506 15.989 0.787 1.00 87.06 100 SER A CA 1
ATOM 795 C C . SER A 1 100 ? -19.817 14.857 -0.199 1.00 87.06 100 SER A C 1
ATOM 797 O O . SER A 1 100 ? -19.373 13.733 -0.006 1.00 87.06 100 SER A O 1
ATOM 799 N N . SER A 1 101 ? -20.558 15.124 -1.278 1.00 84.88 101 SER A N 1
ATOM 800 C CA . SER A 1 101 ? -20.972 14.081 -2.234 1.00 84.88 101 SER A CA 1
ATOM 801 C C . SER A 1 101 ? -19.840 13.486 -3.086 1.00 84.88 101 SER A C 1
ATOM 803 O O . SER A 1 101 ? -20.046 12.449 -3.717 1.00 84.88 101 SER A O 1
ATOM 805 N N . ASP A 1 102 ? -18.659 14.108 -3.128 1.00 91.62 102 ASP A N 1
ATOM 806 C CA . ASP A 1 102 ? -17.533 13.645 -3.948 1.00 91.62 102 ASP A CA 1
ATOM 807 C C . ASP A 1 102 ? -16.563 12.792 -3.119 1.00 91.62 102 ASP A C 1
ATOM 809 O O . ASP A 1 102 ? -15.490 13.240 -2.703 1.00 91.62 102 ASP A O 1
ATOM 813 N N . TRP A 1 103 ? -16.978 11.564 -2.800 1.00 96.06 103 TRP A N 1
ATOM 814 C CA . TRP A 1 103 ? -16.149 10.643 -2.014 1.00 96.06 103 TRP A CA 1
ATOM 815 C C . TRP A 1 103 ? -14.957 10.134 -2.816 1.00 96.06 103 TRP A C 1
ATOM 817 O O . TRP A 1 103 ? -13.882 9.958 -2.248 1.00 96.06 103 TRP A O 1
ATOM 827 N N . SER A 1 104 ? -15.111 9.957 -4.133 1.00 92.75 104 SER A N 1
ATOM 828 C CA . SER A 1 104 ? -14.013 9.505 -4.985 1.00 92.75 104 SER A CA 1
ATOM 829 C C . SER A 1 104 ? -12.847 10.489 -4.943 1.00 92.75 104 SER A C 1
ATOM 831 O O . SER A 1 104 ? -11.729 10.069 -4.656 1.00 92.75 104 SER A O 1
ATOM 833 N N . ALA A 1 105 ? -13.080 11.795 -5.122 1.00 89.38 105 ALA A N 1
ATOM 834 C CA . ALA A 1 105 ? -11.995 12.775 -5.054 1.00 89.38 105 ALA A CA 1
ATOM 835 C C . ALA A 1 105 ? -11.333 12.841 -3.665 1.00 89.38 105 ALA A C 1
ATOM 837 O O . ALA A 1 105 ? -10.111 12.979 -3.567 1.00 89.38 105 ALA A O 1
ATOM 838 N N . GLN A 1 106 ? -12.115 12.710 -2.589 1.00 92.62 106 GLN A N 1
ATOM 839 C CA . GLN A 1 106 ? -11.587 12.680 -1.220 1.00 92.62 106 GLN A CA 1
ATOM 840 C C . GLN A 1 106 ? -10.703 11.454 -0.976 1.00 92.62 106 GLN A C 1
ATOM 842 O O . GLN A 1 106 ? -9.585 11.594 -0.475 1.00 92.62 106 GLN A O 1
ATOM 847 N N . PHE A 1 107 ? -11.168 10.272 -1.386 1.00 95.88 107 PHE A N 1
ATOM 848 C CA . PHE A 1 107 ? -10.397 9.039 -1.287 1.00 95.88 107 PHE A CA 1
ATOM 849 C C . PHE A 1 107 ? -9.101 9.122 -2.100 1.00 95.88 107 PHE A C 1
ATOM 851 O O . PHE A 1 107 ? -8.038 8.784 -1.584 1.00 95.88 107 PHE A O 1
ATOM 858 N N . GLU A 1 108 ? -9.146 9.639 -3.334 1.00 90.69 108 GLU A N 1
ATOM 859 C CA . GLU A 1 108 ? -7.939 9.819 -4.151 1.00 90.69 108 GLU A CA 1
ATOM 860 C C . GLU A 1 108 ? -6.941 10.790 -3.519 1.00 90.69 108 GLU A C 1
ATOM 862 O O . GLU A 1 108 ? -5.733 10.547 -3.554 1.00 90.69 108 GLU A O 1
ATOM 867 N N . SER A 1 109 ? -7.425 11.877 -2.914 1.00 85.69 109 SER A N 1
ATOM 868 C CA . SER A 1 109 ? -6.575 12.829 -2.197 1.00 85.69 109 SER A CA 1
ATOM 869 C C . SER A 1 109 ? -5.885 12.164 -1.004 1.00 85.69 109 SER A C 1
ATOM 871 O O . SER A 1 109 ? -4.678 12.332 -0.810 1.00 85.69 109 SER A O 1
ATOM 873 N N . PHE A 1 110 ? -6.622 11.371 -0.222 1.00 89.62 110 PHE A N 1
ATOM 874 C CA . PHE A 1 110 ? -6.060 10.615 0.895 1.00 89.62 110 PHE A CA 1
ATOM 875 C C . PHE A 1 110 ? -5.053 9.558 0.420 1.00 89.62 110 PHE A C 1
ATOM 877 O O . PHE A 1 110 ? -3.918 9.530 0.897 1.00 89.62 110 PHE A O 1
ATOM 884 N N . ARG A 1 111 ? -5.419 8.741 -0.574 1.00 90.69 111 ARG A N 1
ATOM 885 C CA . ARG A 1 111 ? -4.552 7.719 -1.178 1.00 90.69 111 ARG A CA 1
ATOM 886 C C . ARG A 1 111 ? -3.256 8.323 -1.716 1.00 90.69 111 ARG A C 1
ATOM 888 O O . ARG A 1 111 ? -2.180 7.782 -1.471 1.00 90.69 111 ARG A O 1
ATOM 895 N N . SER A 1 112 ? -3.344 9.474 -2.381 1.00 85.25 112 SER A N 1
ATOM 896 C CA . SER A 1 112 ? -2.176 10.208 -2.883 1.00 85.25 112 SER A CA 1
ATOM 897 C C . SER A 1 112 ? -1.264 10.689 -1.751 1.00 85.25 112 SER A C 1
ATOM 899 O O . SER A 1 112 ? -0.043 10.631 -1.876 1.00 85.25 112 SER A O 1
ATOM 901 N N . ALA A 1 113 ? -1.831 11.130 -0.623 1.00 79.50 113 ALA A N 1
ATOM 902 C CA . ALA A 1 113 ? -1.058 11.529 0.553 1.00 79.50 113 ALA A CA 1
ATOM 903 C C . ALA A 1 113 ? -0.377 10.331 1.248 1.00 79.50 113 ALA A C 1
ATOM 905 O O . ALA A 1 113 ? 0.758 10.448 1.735 1.00 79.50 113 ALA A O 1
ATOM 906 N N . VAL A 1 114 ? -1.041 9.168 1.277 1.00 82.69 114 VAL A N 1
ATOM 907 C CA . VAL A 1 114 ? -0.456 7.910 1.764 1.00 82.69 114 VAL A CA 1
ATOM 908 C C . VAL A 1 114 ? 0.742 7.523 0.889 1.00 82.69 114 VAL A C 1
ATOM 910 O O . VAL A 1 114 ? 1.844 7.345 1.424 1.00 82.69 114 VAL A O 1
ATOM 913 N N . GLY A 1 115 ? 0.573 7.497 -0.438 1.00 84.31 115 GLY A N 1
ATOM 914 C CA . GLY A 1 115 ? 1.600 7.045 -1.383 1.00 84.31 115 GLY A CA 1
ATOM 915 C C . GLY A 1 115 ? 1.995 5.587 -1.119 1.00 84.31 115 GLY A C 1
ATOM 916 O O . GLY A 1 115 ? 1.147 4.771 -0.777 1.00 84.31 115 GLY A O 1
ATOM 917 N N . ASP A 1 116 ? 3.291 5.275 -1.178 1.00 82.88 116 ASP A N 1
ATOM 918 C CA . ASP A 1 116 ? 3.800 3.902 -0.987 1.00 82.88 116 ASP A CA 1
ATOM 919 C C . ASP A 1 116 ? 4.058 3.521 0.485 1.00 82.88 116 ASP A C 1
ATOM 921 O O . ASP A 1 116 ? 4.734 2.532 0.777 1.00 82.88 116 ASP A O 1
ATOM 925 N N . LYS A 1 117 ? 3.574 4.320 1.448 1.00 81.81 117 LYS A N 1
ATOM 926 C CA . LYS A 1 117 ? 3.840 4.070 2.877 1.00 81.81 117 LYS A CA 1
ATOM 927 C C . LYS A 1 117 ? 3.174 2.789 3.375 1.00 81.81 117 LYS A C 1
ATOM 929 O O . LYS A 1 117 ? 3.778 2.085 4.181 1.00 81.81 117 LYS A O 1
ATOM 934 N N . TYR A 1 118 ? 1.960 2.509 2.896 1.00 91.81 118 TYR A N 1
ATOM 935 C CA . TYR A 1 118 ? 1.093 1.397 3.300 1.00 91.81 118 TYR A CA 1
ATOM 936 C C . TYR A 1 118 ? 0.356 0.852 2.080 1.00 91.81 118 TYR A C 1
ATOM 938 O O . TYR A 1 118 ? 0.161 1.574 1.102 1.00 91.81 118 TYR A O 1
ATOM 946 N N . LYS A 1 119 ? -0.135 -0.388 2.157 1.00 95.31 119 LYS A N 1
ATOM 947 C CA . LYS A 1 119 ? -1.176 -0.821 1.219 1.00 95.31 119 LYS A CA 1
ATOM 948 C C . LYS A 1 119 ? -2.454 -0.049 1.535 1.00 95.31 119 LYS A C 1
ATOM 950 O O . LYS A 1 119 ? -2.752 0.183 2.704 1.00 95.31 119 LYS A O 1
ATOM 955 N N . ILE A 1 120 ? -3.210 0.346 0.521 1.00 96.56 120 ILE A N 1
ATOM 956 C CA . ILE A 1 120 ? -4.413 1.158 0.718 1.00 96.56 120 ILE A CA 1
ATOM 957 C C . ILE A 1 120 ? -5.674 0.299 0.640 1.00 96.56 120 ILE A C 1
ATOM 959 O O . ILE A 1 120 ? -5.790 -0.590 -0.207 1.00 96.56 120 ILE A O 1
ATOM 963 N N . GLY A 1 121 ? -6.631 0.586 1.513 1.00 98.31 121 GLY A N 1
ATOM 964 C CA . GLY A 1 121 ? -7.983 0.065 1.408 1.00 98.31 121 GLY A CA 1
ATOM 965 C C . GLY A 1 121 ? -9.031 1.163 1.542 1.00 98.31 121 GLY A C 1
ATOM 966 O O . GLY A 1 121 ? -8.749 2.260 2.025 1.00 98.31 121 GLY A O 1
ATOM 967 N N . LEU A 1 122 ? -10.240 0.853 1.101 1.00 98.69 122 LEU A N 1
ATOM 968 C CA . LEU A 1 122 ? -11.418 1.702 1.217 1.00 98.69 122 LEU A CA 1
ATOM 969 C C . LEU A 1 122 ? -12.486 0.919 1.964 1.00 98.69 122 LEU A C 1
ATOM 971 O O . LEU A 1 122 ? -12.788 -0.208 1.566 1.00 98.69 122 LEU A O 1
ATOM 975 N N . TYR A 1 123 ? -13.063 1.535 2.989 1.00 98.75 123 TYR A N 1
ATOM 976 C CA . TYR A 1 123 ? -14.260 1.041 3.642 1.00 98.75 123 TYR A CA 1
ATOM 977 C C . TYR A 1 123 ? -15.453 1.971 3.425 1.00 98.75 123 TYR A C 1
ATOM 979 O O . TYR A 1 123 ? -15.322 3.192 3.520 1.00 98.75 123 TYR A O 1
ATOM 987 N N . CYS A 1 124 ? -16.600 1.370 3.106 1.00 98.38 124 CYS A N 1
ATOM 988 C CA . CYS A 1 124 ? -17.931 1.979 3.139 1.00 98.38 124 CYS A CA 1
ATOM 989 C C . CYS A 1 124 ? -19.010 0.885 3.008 1.00 98.38 124 CYS A C 1
ATOM 991 O O . CYS A 1 124 ? -18.713 -0.274 2.704 1.00 98.38 124 CYS A O 1
ATOM 993 N N . SER A 1 125 ? -20.285 1.234 3.195 1.00 97.81 125 SER A N 1
ATOM 994 C CA . SER A 1 125 ? -21.385 0.302 2.903 1.00 97.81 125 SER A CA 1
ATOM 995 C C . SER A 1 125 ? -21.619 0.120 1.396 1.00 97.81 125 SER A C 1
ATOM 997 O O . SER A 1 125 ? -21.256 0.971 0.582 1.00 97.81 125 SER A O 1
ATOM 999 N N . ASP A 1 126 ? -22.249 -0.996 1.010 1.00 98.12 126 ASP A N 1
ATOM 1000 C CA . ASP A 1 126 ? -22.434 -1.378 -0.402 1.00 98.12 126 ASP A CA 1
ATOM 1001 C C . ASP A 1 126 ? -23.163 -0.305 -1.235 1.00 98.12 126 ASP A C 1
ATOM 1003 O O . ASP A 1 126 ? -22.776 -0.019 -2.368 1.00 98.12 126 ASP A O 1
ATOM 1007 N N . SER A 1 127 ? -24.181 0.360 -0.678 1.00 96.62 127 SER A N 1
ATOM 1008 C CA . SER A 1 127 ? -24.904 1.407 -1.414 1.00 96.62 127 SER A CA 1
ATOM 1009 C C . SER A 1 127 ? -24.017 2.628 -1.726 1.00 96.62 127 SER A C 1
ATOM 1011 O O . SER A 1 127 ? -23.934 2.978 -2.905 1.00 96.62 127 SER A O 1
ATOM 1013 N N . PRO A 1 128 ? -23.339 3.270 -0.749 1.00 96.25 128 PRO A N 1
ATOM 1014 C CA . PRO A 1 128 ? -22.340 4.304 -1.020 1.00 96.25 128 PRO A CA 1
ATOM 1015 C C . PRO A 1 128 ? -21.223 3.866 -1.964 1.00 96.25 128 PRO A C 1
ATOM 1017 O O . PRO A 1 128 ? -20.821 4.647 -2.828 1.00 96.25 128 PRO A O 1
ATOM 1020 N N . TYR A 1 129 ? -20.747 2.622 -1.844 1.00 98.19 129 TYR A N 1
ATOM 1021 C CA . TYR A 1 129 ? -19.710 2.109 -2.733 1.00 98.19 129 TYR A CA 1
ATOM 1022 C C . TYR A 1 129 ? -20.145 2.200 -4.199 1.00 98.19 129 TYR A C 1
ATOM 1024 O O . TYR A 1 129 ? -19.473 2.823 -5.022 1.00 98.19 129 TYR A O 1
ATOM 1032 N N . ASN A 1 130 ? -21.319 1.645 -4.507 1.00 96.94 130 ASN A N 1
ATOM 1033 C CA . ASN A 1 130 ? -21.854 1.618 -5.865 1.00 96.94 130 ASN A CA 1
ATOM 1034 C C . ASN A 1 130 ? -22.286 3.007 -6.377 1.00 96.94 130 ASN A C 1
ATOM 1036 O O . ASN A 1 130 ? -22.347 3.207 -7.590 1.00 96.94 130 ASN A O 1
ATOM 1040 N N . SER A 1 131 ? -22.601 3.965 -5.494 1.00 95.75 131 SER A N 1
ATOM 1041 C CA . SER A 1 131 ? -23.009 5.317 -5.902 1.00 95.75 131 SER A CA 1
ATOM 1042 C C . SER A 1 131 ? -21.850 6.297 -6.072 1.00 95.75 131 SER A C 1
ATOM 1044 O O . SER A 1 131 ? -21.981 7.240 -6.852 1.00 95.75 131 SER A O 1
ATOM 1046 N N . HIS A 1 132 ? -20.741 6.109 -5.353 1.00 96.31 132 HIS A N 1
ATOM 1047 C CA . HIS A 1 132 ? -19.638 7.074 -5.333 1.00 96.31 132 HIS A CA 1
ATOM 1048 C C . HIS A 1 132 ? -18.342 6.583 -5.978 1.00 96.31 132 HIS A C 1
ATOM 1050 O O . HIS A 1 132 ? -17.477 7.415 -6.260 1.00 96.31 132 HIS A O 1
ATOM 1056 N N . PHE A 1 133 ? -18.187 5.282 -6.235 1.00 96.62 133 PHE A N 1
ATOM 1057 C CA . PHE A 1 133 ? -16.941 4.729 -6.761 1.00 96.62 133 PHE A CA 1
ATOM 1058 C C . PHE A 1 133 ? -17.149 3.900 -8.028 1.00 96.62 133 PHE A C 1
ATOM 1060 O O . PHE A 1 133 ? -18.076 3.104 -8.150 1.00 96.62 133 PHE A O 1
ATOM 1067 N N . ASP A 1 134 ? -16.218 4.050 -8.970 1.00 96.50 134 ASP A N 1
ATOM 1068 C CA . ASP A 1 134 ? -16.090 3.150 -10.113 1.00 96.50 134 ASP A CA 1
ATOM 1069 C C . ASP A 1 134 ? -15.291 1.910 -9.691 1.00 96.50 134 ASP A C 1
ATOM 1071 O O . ASP A 1 134 ? -14.072 1.962 -9.509 1.00 96.50 134 ASP A O 1
ATOM 1075 N N . ASN A 1 135 ? -15.976 0.774 -9.552 1.00 96.94 135 ASN A N 1
ATOM 1076 C CA . ASN A 1 135 ? -15.352 -0.485 -9.153 1.00 96.94 135 ASN A CA 1
ATOM 1077 C C . ASN A 1 135 ? -14.215 -0.924 -10.091 1.00 96.94 135 ASN A C 1
ATOM 1079 O O . ASN A 1 135 ? -13.206 -1.443 -9.614 1.00 96.94 135 ASN A O 1
ATOM 1083 N N . ALA A 1 136 ? -14.337 -0.717 -11.407 1.00 95.75 136 ALA A N 1
ATOM 1084 C CA . ALA A 1 136 ? -13.288 -1.118 -12.342 1.00 95.75 136 ALA A CA 1
ATOM 1085 C C . ALA A 1 136 ? -12.008 -0.306 -12.107 1.00 95.75 136 ALA A C 1
ATOM 1087 O O . ALA A 1 136 ? -10.910 -0.866 -12.117 1.00 95.75 136 ALA A O 1
ATOM 1088 N N . LYS A 1 137 ? -12.158 0.992 -11.824 1.00 92.94 137 LYS A N 1
ATOM 1089 C CA . LYS A 1 137 ? -11.045 1.871 -11.458 1.00 92.94 137 LYS A CA 1
ATOM 1090 C C . LYS A 1 137 ? -10.407 1.452 -10.129 1.00 92.94 137 LYS A C 1
ATOM 1092 O O . LYS A 1 137 ? -9.199 1.246 -10.087 1.00 92.94 137 LYS A O 1
ATOM 1097 N N . ILE A 1 138 ? -11.212 1.259 -9.082 1.00 94.56 138 ILE A N 1
ATOM 1098 C CA . ILE A 1 138 ? -10.737 0.871 -7.741 1.00 94.56 138 ILE A CA 1
ATOM 1099 C C . ILE A 1 138 ? -9.929 -0.437 -7.799 1.00 94.56 138 ILE A C 1
ATOM 1101 O O . ILE A 1 138 ? -8.850 -0.531 -7.215 1.00 94.56 138 ILE A O 1
ATOM 1105 N N . VAL A 1 139 ? -10.401 -1.422 -8.573 1.00 91.81 139 VAL A N 1
ATOM 1106 C CA . VAL A 1 139 ? -9.674 -2.680 -8.813 1.00 91.81 139 VAL A CA 1
ATOM 1107 C C . VAL A 1 139 ? -8.373 -2.447 -9.581 1.00 91.81 139 VAL A C 1
ATOM 1109 O O . VAL A 1 139 ? -7.338 -2.994 -9.200 1.00 91.81 139 VAL A O 1
ATOM 1112 N N . ALA A 1 140 ? -8.398 -1.645 -10.650 1.00 90.06 140 ALA A N 1
ATOM 1113 C CA . ALA A 1 140 ? -7.209 -1.352 -11.451 1.00 90.06 140 ALA A CA 1
ATOM 1114 C C . ALA A 1 140 ? -6.112 -0.630 -10.647 1.00 90.06 140 ALA A C 1
ATOM 1116 O O . ALA A 1 140 ? -4.927 -0.805 -10.924 1.00 90.06 140 ALA A O 1
ATOM 1117 N N . GLU A 1 141 ? -6.497 0.144 -9.634 1.00 87.56 141 GLU A N 1
ATOM 1118 C CA . GLU A 1 141 ? -5.586 0.859 -8.735 1.00 87.56 141 GLU A CA 1
ATOM 1119 C C . GLU A 1 141 ? -5.075 0.005 -7.566 1.00 87.56 141 GLU A C 1
ATOM 1121 O O . GLU A 1 141 ? -4.276 0.486 -6.761 1.00 87.56 141 GLU A O 1
ATOM 1126 N N . GLY A 1 142 ? -5.507 -1.258 -7.470 1.00 90.62 142 GLY A N 1
ATOM 1127 C CA . GLY A 1 142 ? -5.080 -2.182 -6.419 1.00 90.62 142 GLY A CA 1
ATOM 1128 C C . GLY A 1 142 ? -5.594 -1.813 -5.025 1.00 90.62 142 GLY A C 1
ATOM 1129 O O . GLY A 1 142 ? -5.004 -2.229 -4.028 1.00 90.62 142 GLY A O 1
ATOM 1130 N N . VAL A 1 143 ? -6.667 -1.024 -4.946 1.00 95.50 143 VAL A N 1
ATOM 1131 C CA . VAL A 1 143 ? -7.301 -0.630 -3.684 1.00 95.50 143 VAL A CA 1
ATOM 1132 C C . VAL A 1 143 ? -8.094 -1.807 -3.133 1.00 95.50 143 VAL A C 1
ATOM 1134 O O . VAL A 1 143 ? -8.903 -2.414 -3.836 1.00 95.50 143 VAL A O 1
ATOM 1137 N N . TYR A 1 144 ? -7.893 -2.102 -1.853 1.00 97.94 144 TYR A N 1
ATOM 1138 C CA . TYR A 1 144 ? -8.564 -3.215 -1.198 1.00 97.94 144 TYR A CA 1
ATOM 1139 C C . TYR A 1 144 ? -9.952 -2.813 -0.690 1.00 97.94 144 TYR A C 1
ATOM 1141 O O . TYR A 1 144 ? -10.082 -1.879 0.101 1.00 97.94 144 TYR A O 1
ATOM 1149 N N . ARG A 1 145 ? -10.997 -3.487 -1.178 1.00 98.50 145 ARG A N 1
ATOM 1150 C CA . ARG A 1 145 ? -12.397 -3.082 -0.974 1.00 98.50 145 ARG A CA 1
ATOM 1151 C C . ARG A 1 145 ? -12.978 -3.768 0.254 1.00 98.50 145 ARG A C 1
ATOM 1153 O O . ARG A 1 145 ? -13.249 -4.968 0.214 1.00 98.50 145 ARG A O 1
ATOM 1160 N N . TRP A 1 146 ? -13.194 -3.017 1.324 1.00 98.75 146 TRP A N 1
ATOM 1161 C CA . TRP A 1 146 ? -13.850 -3.490 2.537 1.00 98.75 146 TRP A CA 1
ATOM 1162 C C . TRP A 1 146 ? -15.291 -2.976 2.580 1.00 98.75 146 TRP A C 1
ATOM 1164 O O . TRP A 1 146 ? -15.531 -1.801 2.812 1.00 98.75 146 TRP A O 1
ATOM 1174 N N . ILE A 1 147 ? -16.260 -3.835 2.269 1.00 98.69 147 ILE A N 1
ATOM 1175 C CA . ILE A 1 147 ? -17.640 -3.416 2.004 1.00 98.69 147 ILE A CA 1
ATOM 1176 C C . ILE A 1 147 ? -18.596 -3.971 3.051 1.00 98.69 147 ILE A C 1
ATOM 1178 O O . ILE A 1 147 ? -18.662 -5.186 3.253 1.00 98.69 147 ILE A O 1
ATOM 1182 N N . ALA A 1 148 ? -19.375 -3.084 3.669 1.00 98.44 148 ALA A N 1
ATOM 1183 C CA . ALA A 1 148 ? -20.387 -3.453 4.652 1.00 98.44 148 ALA A CA 1
ATOM 1184 C C . ALA A 1 148 ? -21.750 -3.757 4.012 1.00 98.44 148 ALA A C 1
ATOM 1186 O O . ALA A 1 148 ? -22.315 -2.935 3.281 1.00 98.44 148 ALA A O 1
ATOM 1187 N N . ALA A 1 149 ? -22.292 -4.940 4.318 1.00 97.62 149 ALA A N 1
ATOM 1188 C CA . ALA A 1 149 ? -23.645 -5.355 3.947 1.00 97.62 149 ALA A CA 1
ATOM 1189 C C . ALA A 1 149 ? -24.145 -6.473 4.881 1.00 97.62 149 ALA A C 1
ATOM 1191 O O . ALA A 1 149 ? -23.772 -7.631 4.744 1.00 97.62 149 ALA A O 1
ATOM 1192 N N . TYR A 1 150 ? -25.026 -6.162 5.834 1.00 95.50 150 TYR A N 1
ATOM 1193 C CA . TYR A 1 150 ? -25.330 -7.113 6.922 1.00 95.50 150 TYR A CA 1
ATOM 1194 C C . TYR A 1 150 ? -26.378 -8.184 6.598 1.00 95.50 150 TYR A C 1
ATOM 1196 O O . TYR A 1 150 ? -26.601 -9.107 7.377 1.00 95.50 150 TYR A O 1
ATOM 1204 N N . SER A 1 151 ? -27.075 -8.054 5.469 1.00 93.38 151 SER A N 1
ATOM 1205 C CA . SER A 1 151 ? -28.186 -8.946 5.099 1.00 93.38 151 SER A CA 1
ATOM 1206 C C . SER A 1 151 ? -27.928 -9.767 3.835 1.00 93.38 151 SER A C 1
ATOM 1208 O O . SER A 1 151 ? -28.738 -10.630 3.498 1.00 93.38 151 SER A O 1
ATOM 1210 N N . TYR A 1 152 ? -26.816 -9.521 3.139 1.00 95.38 152 TYR A N 1
ATOM 1211 C CA . TYR A 1 152 ? -26.445 -10.203 1.902 1.00 95.38 152 TYR A CA 1
ATOM 1212 C C . TYR A 1 152 ? -24.947 -10.058 1.625 1.00 95.38 152 TYR A C 1
ATOM 1214 O O . TYR A 1 152 ? -24.308 -9.124 2.098 1.00 95.38 152 TYR A O 1
ATOM 1222 N N . GLU A 1 153 ? -24.406 -10.972 0.822 1.00 96.75 153 GLU A N 1
ATOM 1223 C CA . GLU A 1 153 ? -23.044 -10.869 0.300 1.00 96.75 153 GLU A CA 1
ATOM 1224 C C . GLU A 1 153 ? -23.001 -9.824 -0.834 1.00 96.75 153 GLU A C 1
ATOM 1226 O O . GLU A 1 153 ? -23.736 -9.980 -1.817 1.00 96.75 153 GLU A O 1
ATOM 1231 N N . PRO A 1 154 ? -22.183 -8.760 -0.727 1.00 97.00 154 PRO A N 1
ATOM 1232 C CA . PRO A 1 154 ? -22.089 -7.736 -1.763 1.00 97.00 154 PRO A CA 1
ATOM 1233 C C . PRO A 1 154 ? -21.430 -8.296 -3.032 1.00 97.00 154 PRO A C 1
ATOM 1235 O O . PRO A 1 154 ? -20.661 -9.252 -2.988 1.00 97.00 154 PRO A O 1
ATOM 1238 N N . ALA A 1 155 ? -21.697 -7.700 -4.197 1.00 96.25 155 ALA A N 1
ATOM 1239 C CA . ALA A 1 155 ? -21.114 -8.176 -5.459 1.00 96.25 155 ALA A CA 1
ATOM 1240 C C . ALA A 1 155 ? -19.641 -7.755 -5.625 1.00 96.25 155 ALA A C 1
ATOM 1242 O O . ALA A 1 155 ? -18.816 -8.505 -6.153 1.00 96.25 155 ALA A O 1
ATOM 1243 N N . ASN A 1 156 ? -19.306 -6.547 -5.165 1.00 96.75 156 ASN A N 1
ATOM 1244 C CA . ASN A 1 156 ? -18.016 -5.904 -5.388 1.00 96.75 156 ASN A CA 1
ATOM 1245 C C . ASN A 1 156 ? -17.284 -5.711 -4.063 1.00 96.75 156 ASN A C 1
ATOM 1247 O O . ASN A 1 156 ? -17.420 -4.672 -3.441 1.00 96.75 156 ASN A O 1
ATOM 1251 N N . TYR A 1 157 ? -16.499 -6.690 -3.627 1.00 98.06 157 TYR A N 1
ATOM 1252 C CA . TYR A 1 157 ? -15.752 -6.591 -2.370 1.00 98.06 157 TYR A CA 1
ATOM 1253 C C . TYR A 1 157 ? -14.449 -7.380 -2.434 1.00 98.06 157 TYR A C 1
ATOM 1255 O O . TYR A 1 157 ? -14.267 -8.189 -3.340 1.00 98.06 157 TYR A O 1
ATOM 1263 N N . ASP A 1 158 ? -13.569 -7.180 -1.465 1.00 98.38 158 ASP A N 1
ATOM 1264 C CA . ASP A 1 158 ? -12.481 -8.097 -1.117 1.00 98.38 158 ASP A CA 1
ATOM 1265 C C . ASP A 1 158 ? -12.615 -8.578 0.331 1.00 98.38 158 ASP A C 1
ATOM 1267 O O . ASP A 1 158 ? -12.441 -9.764 0.613 1.00 98.38 158 ASP A O 1
ATOM 1271 N N . ILE A 1 159 ? -13.023 -7.669 1.217 1.00 98.50 159 ILE A N 1
ATOM 1272 C CA . ILE A 1 159 ? -13.470 -7.953 2.577 1.00 98.50 159 ILE A CA 1
ATOM 1273 C C . ILE A 1 159 ? -14.947 -7.585 2.669 1.00 98.50 159 ILE A C 1
ATOM 1275 O O . ILE A 1 159 ? -15.346 -6.506 2.237 1.00 98.50 159 ILE A O 1
ATOM 1279 N N . TRP A 1 160 ? -15.757 -8.485 3.206 1.00 98.50 160 TRP A N 1
ATOM 1280 C CA . TRP A 1 160 ? -17.170 -8.243 3.463 1.00 98.50 160 TRP A CA 1
ATOM 1281 C C . TRP A 1 160 ? -17.400 -8.120 4.967 1.00 98.50 160 TRP A C 1
ATOM 1283 O O . TRP A 1 160 ? -17.215 -9.110 5.673 1.00 98.50 160 TRP A O 1
ATOM 1293 N N . GLN A 1 161 ? -17.836 -6.946 5.435 1.00 98.38 161 GLN A N 1
ATOM 1294 C CA . GLN A 1 161 ? -18.349 -6.790 6.796 1.00 98.38 161 GLN A CA 1
ATOM 1295 C C . GLN A 1 161 ? -19.788 -7.313 6.837 1.00 98.38 161 GLN A C 1
ATOM 1297 O O . GLN A 1 161 ? -20.728 -6.726 6.287 1.00 98.38 161 GLN A O 1
ATOM 1302 N N . MET A 1 162 ? -19.921 -8.493 7.430 1.00 96.06 162 MET A N 1
ATOM 1303 C CA . MET A 1 162 ? -21.100 -9.353 7.386 1.00 96.06 162 MET A CA 1
ATOM 1304 C C . MET A 1 162 ? -22.114 -9.010 8.469 1.00 96.06 162 MET A C 1
ATOM 1306 O O . MET A 1 162 ? -23.294 -9.327 8.336 1.00 96.06 162 MET A O 1
ATOM 1310 N N . SER A 1 163 ? -21.647 -8.427 9.568 1.00 93.44 163 SER A N 1
ATOM 1311 C CA . SER A 1 163 ? -22.479 -8.041 10.699 1.00 93.44 163 SER A CA 1
ATOM 1312 C C . SER A 1 163 ? -21.774 -6.992 11.555 1.00 93.44 163 SER A C 1
ATOM 1314 O O . SER A 1 163 ? -20.546 -6.915 11.541 1.00 93.44 163 SER A O 1
ATOM 1316 N N . GLY A 1 164 ? -22.573 -6.223 12.301 1.00 88.12 164 GLY A N 1
ATOM 1317 C CA . GLY A 1 164 ? -22.109 -5.193 13.232 1.00 88.12 164 GLY A CA 1
ATOM 1318 C C . GLY A 1 164 ? -22.808 -5.295 14.592 1.00 88.12 164 GLY A C 1
ATOM 1319 O O . GLY A 1 164 ? -22.712 -6.324 15.265 1.00 88.12 164 GLY A O 1
ATOM 1320 N N . GLU A 1 165 ? -23.586 -4.281 14.978 1.00 87.44 165 GLU A N 1
ATOM 1321 C CA . GLU A 1 165 ? -24.411 -4.313 16.200 1.00 87.44 165 GLU A CA 1
ATOM 1322 C C . GLU A 1 165 ? -25.292 -5.580 16.279 1.00 87.44 165 GLU A C 1
ATOM 1324 O O . GLU A 1 165 ? -25.895 -6.017 15.295 1.00 87.44 165 GLU A O 1
ATOM 1329 N N . GLY A 1 166 ? -25.355 -6.193 17.463 1.00 84.50 166 GLY A N 1
ATOM 1330 C CA . GLY A 1 166 ? -26.055 -7.451 17.722 1.00 84.50 166 GLY A CA 1
ATOM 1331 C C . GLY A 1 166 ? -25.286 -8.729 17.357 1.00 84.50 166 GLY A C 1
ATOM 1332 O O . GLY A 1 166 ? -25.828 -9.823 17.532 1.00 84.50 166 GLY A O 1
ATOM 1333 N N . SER A 1 167 ? -24.042 -8.632 16.872 1.00 87.19 167 SER A N 1
ATOM 1334 C CA . SER A 1 167 ? -23.202 -9.802 16.544 1.00 87.19 167 SER A CA 1
ATOM 1335 C C . SER A 1 167 ? -22.712 -10.574 17.772 1.00 87.19 167 SER A C 1
ATOM 1337 O O . SER A 1 167 ? -22.299 -11.733 17.650 1.00 87.19 167 SER A O 1
ATOM 1339 N N . GLY A 1 168 ? -22.727 -9.941 18.947 1.00 92.75 168 GLY A N 1
ATOM 1340 C CA . GLY A 1 168 ? -22.139 -10.469 20.167 1.00 92.75 168 GLY A CA 1
ATOM 1341 C C . GLY A 1 168 ? -20.610 -10.562 20.124 1.00 92.75 168 GLY A C 1
ATOM 1342 O O . GLY A 1 168 ? -19.940 -10.330 19.111 1.00 92.75 168 GLY A O 1
ATOM 1343 N N . GLY A 1 169 ? -20.041 -10.922 21.270 1.00 94.81 169 GLY A N 1
ATOM 1344 C CA . GLY A 1 169 ? -18.595 -11.003 21.445 1.00 94.81 169 GLY A CA 1
ATOM 1345 C C . GLY A 1 169 ? -18.022 -12.411 21.280 1.00 94.81 169 GLY A C 1
ATOM 1346 O O . GLY A 1 169 ? -18.628 -13.296 20.674 1.00 94.81 169 GLY A O 1
ATOM 1347 N N . PHE A 1 170 ? -16.823 -12.616 21.822 1.00 95.56 170 PHE A N 1
ATOM 1348 C CA . PHE A 1 170 ? -16.149 -13.912 21.859 1.00 95.56 170 PHE A CA 1
ATOM 1349 C C . PHE A 1 170 ? -15.891 -14.341 23.300 1.00 95.56 170 PHE A C 1
ATOM 1351 O O . PHE A 1 170 ? -15.476 -13.531 24.127 1.00 95.56 170 PHE A O 1
ATOM 1358 N N . GLY A 1 171 ? -16.053 -15.636 23.582 1.00 95.44 171 GLY A N 1
ATOM 1359 C CA . GLY A 1 171 ? -15.712 -16.204 24.887 1.00 95.44 171 GLY A CA 1
ATOM 1360 C C . GLY A 1 171 ? -16.457 -15.504 26.023 1.00 95.44 171 GLY A C 1
ATOM 1361 O O . GLY A 1 171 ? -17.687 -15.478 26.037 1.00 95.44 171 GLY A O 1
ATOM 1362 N N . SER A 1 172 ? -15.713 -14.943 26.978 1.00 94.38 172 SER A N 1
ATOM 1363 C CA . SER A 1 172 ? -16.295 -14.178 28.091 1.00 94.38 172 SER A CA 1
ATOM 1364 C C . SER A 1 172 ? -16.669 -12.735 27.741 1.00 94.38 172 SER A C 1
ATOM 1366 O O . SER A 1 172 ? -17.344 -12.077 28.531 1.00 94.38 172 SER A O 1
ATOM 1368 N N . TYR A 1 173 ? -16.215 -12.218 26.599 1.00 96.69 173 TYR A N 1
ATOM 1369 C CA . TYR A 1 173 ? -16.590 -10.892 26.123 1.00 96.69 173 TYR A CA 1
ATOM 1370 C C . TYR A 1 173 ? -17.937 -10.980 25.402 1.00 96.69 173 TYR A C 1
ATOM 1372 O O . TYR A 1 173 ? -18.074 -11.732 24.443 1.00 96.69 173 TYR A O 1
ATOM 1380 N N . THR A 1 174 ? -18.933 -10.222 25.858 1.00 94.69 174 THR A N 1
ATOM 1381 C CA . THR A 1 174 ? -20.303 -10.266 25.315 1.00 94.69 174 THR A CA 1
ATOM 1382 C C . THR A 1 174 ? -20.677 -9.046 24.481 1.00 94.69 174 THR A C 1
ATOM 1384 O O . THR A 1 174 ? -21.729 -9.070 23.851 1.00 94.69 174 THR A O 1
ATOM 1387 N N . GLY A 1 175 ? -19.845 -7.998 24.482 1.00 94.81 175 GLY A N 1
ATOM 1388 C CA . GLY A 1 175 ? -20.068 -6.803 23.669 1.00 94.81 175 GLY A CA 1
ATOM 1389 C C . GLY A 1 175 ? -19.989 -7.115 22.178 1.00 94.81 175 GLY A C 1
ATOM 1390 O O . GLY A 1 175 ? -19.313 -8.064 21.777 1.00 94.81 175 GLY A O 1
ATOM 1391 N N . ASP A 1 176 ? -20.678 -6.316 21.371 1.00 96.06 176 ASP A N 1
ATOM 1392 C CA . ASP A 1 176 ? -20.701 -6.507 19.926 1.00 96.06 176 ASP A CA 1
ATOM 1393 C C . ASP A 1 176 ? -19.329 -6.262 19.312 1.00 96.06 176 ASP A C 1
ATOM 1395 O O . ASP A 1 176 ? -18.611 -5.326 19.681 1.00 96.06 176 ASP A O 1
ATOM 1399 N N . VAL A 1 177 ? -18.975 -7.145 18.384 1.00 96.81 177 VAL A N 1
ATOM 1400 C CA . VAL A 1 177 ? -17.773 -7.043 17.569 1.00 96.81 177 VAL A CA 1
ATOM 1401 C C . VAL A 1 177 ? -18.147 -7.378 16.142 1.00 96.81 177 VAL A C 1
ATOM 1403 O O . VAL A 1 177 ? -18.722 -8.442 15.884 1.00 96.81 177 VAL A O 1
ATOM 1406 N N . ASP A 1 178 ? -17.758 -6.489 15.248 1.00 96.94 178 ASP A N 1
ATOM 1407 C CA . ASP A 1 178 ? -18.039 -6.578 13.830 1.00 96.94 178 ASP A CA 1
ATOM 1408 C C . ASP A 1 178 ? -17.325 -7.803 13.233 1.00 96.94 178 ASP A C 1
ATOM 1410 O O . ASP A 1 178 ? -16.317 -8.313 13.749 1.00 96.94 178 ASP A O 1
ATOM 1414 N N . ARG A 1 179 ? -17.953 -8.407 12.224 1.00 97.38 179 ARG A N 1
ATOM 1415 C CA . ARG A 1 179 ? -17.528 -9.697 11.667 1.00 97.38 179 ARG A CA 1
ATOM 1416 C C . ARG A 1 179 ? -17.239 -9.538 10.195 1.00 97.38 179 ARG A C 1
ATOM 1418 O O . ARG A 1 179 ? -18.146 -9.248 9.419 1.00 97.38 179 ARG A O 1
ATOM 1425 N N . ASP A 1 180 ? -16.016 -9.870 9.812 1.00 98.31 180 ASP A N 1
ATOM 1426 C CA . ASP A 1 180 ? -15.555 -9.719 8.445 1.00 98.31 180 ASP A CA 1
ATOM 1427 C C . ASP A 1 180 ? -15.140 -11.041 7.819 1.00 98.31 180 ASP A C 1
ATOM 1429 O O . ASP A 1 180 ? -14.530 -11.920 8.443 1.00 98.31 180 ASP A O 1
ATOM 1433 N N . TYR A 1 181 ? -15.406 -11.141 6.525 1.00 97.94 181 TYR A N 1
ATOM 1434 C CA . TYR A 1 181 ? -14.871 -12.182 5.673 1.00 97.94 181 TYR A CA 1
ATOM 1435 C C . TYR A 1 181 ? -13.950 -11.585 4.612 1.00 97.94 181 TYR A C 1
ATOM 1437 O O . TYR A 1 181 ? -14.403 -11.015 3.621 1.00 97.94 181 TYR A O 1
ATOM 1445 N N . ASP A 1 182 ? -12.645 -11.763 4.799 1.00 97.81 182 ASP A N 1
ATOM 1446 C CA . ASP A 1 182 ? -11.653 -11.577 3.748 1.00 97.81 182 ASP A CA 1
ATOM 1447 C C . ASP A 1 182 ? -11.667 -12.806 2.825 1.00 97.81 182 ASP A C 1
ATOM 1449 O O . ASP A 1 182 ? -11.252 -13.908 3.216 1.00 97.81 182 ASP A O 1
ATOM 1453 N N . LYS A 1 183 ? -12.129 -12.609 1.585 1.00 95.69 183 LYS A N 1
ATOM 1454 C CA . LYS A 1 183 ? -12.222 -13.676 0.579 1.00 95.69 183 LYS A CA 1
ATOM 1455 C C . LYS A 1 183 ? -10.882 -14.023 -0.067 1.00 95.69 183 LYS A C 1
ATOM 1457 O O . LYS A 1 183 ? -10.730 -15.113 -0.613 1.00 95.69 183 LYS A O 1
ATOM 1462 N N . THR A 1 184 ? -9.933 -13.090 -0.067 1.00 92.94 184 THR A N 1
ATOM 1463 C CA . THR A 1 184 ? -8.643 -13.242 -0.756 1.00 92.94 184 THR A CA 1
ATOM 1464 C C . THR A 1 184 ? -7.571 -13.805 0.176 1.00 92.94 184 THR A C 1
ATOM 1466 O O . THR A 1 184 ? -6.634 -14.467 -0.266 1.00 92.94 184 THR A O 1
ATOM 1469 N N . GLY A 1 185 ? -7.731 -13.558 1.476 1.00 93.31 185 GLY A N 1
ATOM 1470 C CA . GLY A 1 185 ? -6.798 -13.897 2.535 1.00 93.31 185 GLY A CA 1
ATOM 1471 C C . GLY A 1 185 ? -5.617 -12.945 2.679 1.00 93.31 185 GLY A C 1
ATOM 1472 O O . GLY A 1 185 ? -4.741 -13.212 3.501 1.00 93.31 185 GLY A O 1
ATOM 1473 N N . ASN A 1 186 ? -5.585 -11.842 1.927 1.00 93.31 186 ASN A N 1
ATOM 1474 C CA . ASN A 1 186 ? -4.475 -10.891 1.904 1.00 93.31 186 ASN A CA 1
ATOM 1475 C C . ASN A 1 186 ? -4.175 -10.238 3.263 1.00 93.31 186 ASN A C 1
ATOM 1477 O O . ASN A 1 186 ? -3.038 -9.807 3.461 1.00 93.31 186 ASN A O 1
ATOM 1481 N N . LEU A 1 187 ? -5.134 -10.178 4.198 1.00 95.31 187 LEU A N 1
ATOM 1482 C CA . LEU A 1 187 ? -4.898 -9.664 5.559 1.00 95.31 187 LEU A CA 1
ATOM 1483 C C . LEU A 1 187 ? -4.157 -10.644 6.482 1.00 95.31 187 LEU A C 1
ATOM 1485 O O . LEU A 1 187 ? -3.699 -10.288 7.566 1.00 95.31 187 LEU A O 1
ATOM 1489 N N . PHE A 1 188 ? -4.042 -11.907 6.088 1.00 90.81 188 PHE A N 1
ATOM 1490 C CA . PHE A 1 188 ? -3.398 -12.936 6.903 1.00 90.81 188 PHE A CA 1
ATOM 1491 C C . PHE A 1 188 ? -2.524 -13.878 6.085 1.00 90.81 188 PHE A C 1
ATOM 1493 O O . PHE A 1 188 ? -2.208 -14.985 6.530 1.00 90.81 188 PHE A O 1
ATOM 1500 N N . VAL A 1 189 ? -2.084 -13.427 4.909 1.00 82.19 189 VAL A N 1
ATOM 1501 C CA . VAL A 1 189 ? -0.897 -13.997 4.284 1.00 82.19 189 VAL A CA 1
ATOM 1502 C C . VAL A 1 189 ? 0.232 -13.762 5.274 1.00 82.19 189 VAL A C 1
ATOM 1504 O O . VAL A 1 189 ? 0.505 -12.627 5.668 1.00 82.19 189 VAL A O 1
ATOM 1507 N N . GLU A 1 190 ? 0.837 -14.849 5.747 1.00 61.22 190 GLU A N 1
ATOM 1508 C CA . GLU A 1 190 ? 2.084 -14.737 6.485 1.00 61.22 190 GLU A CA 1
ATOM 1509 C C . GLU A 1 190 ? 3.027 -13.897 5.636 1.00 61.22 190 GLU A C 1
ATOM 1511 O O . GLU A 1 190 ? 3.197 -14.198 4.451 1.00 61.22 190 GLU A O 1
ATOM 1516 N N . ASP A 1 191 ? 3.632 -12.855 6.219 1.00 49.25 191 ASP A N 1
ATOM 1517 C CA . ASP A 1 191 ? 4.847 -12.308 5.632 1.00 49.25 191 ASP A CA 1
ATOM 1518 C C . ASP A 1 191 ? 5.699 -13.534 5.336 1.00 49.25 191 ASP A C 1
ATOM 1520 O O . ASP A 1 191 ? 6.006 -14.305 6.256 1.00 49.25 191 ASP A O 1
ATOM 1524 N N . VAL A 1 192 ? 5.967 -13.793 4.051 1.00 36.59 192 VAL A N 1
ATOM 1525 C CA . VAL A 1 192 ? 6.902 -14.843 3.675 1.00 36.59 192 VAL A CA 1
ATOM 1526 C C . VAL A 1 192 ? 8.108 -14.541 4.535 1.00 36.59 192 VAL A C 1
ATOM 1528 O O . VAL A 1 192 ? 8.647 -13.434 4.436 1.00 36.59 192 VAL A O 1
ATOM 1531 N N . GLN A 1 193 ? 8.421 -15.461 5.459 1.00 31.08 193 GLN A N 1
ATOM 1532 C CA . GLN A 1 193 ? 9.568 -15.336 6.349 1.00 31.08 193 GLN A CA 1
ATOM 1533 C C . GLN A 1 193 ? 10.687 -14.750 5.501 1.00 31.08 193 GLN A C 1
ATOM 1535 O O . GLN A 1 193 ? 10.884 -15.282 4.399 1.00 31.08 193 GLN A O 1
ATOM 1540 N N . PRO A 1 194 ? 11.347 -13.651 5.918 1.00 34.81 194 PRO A N 1
ATOM 1541 C CA . PRO A 1 194 ? 12.455 -13.135 5.145 1.00 34.81 194 PRO A CA 1
ATOM 1542 C C . PRO A 1 194 ? 13.342 -14.335 4.863 1.00 34.81 194 PRO A C 1
ATOM 1544 O O . PRO A 1 194 ? 13.807 -15.004 5.789 1.00 34.81 194 PRO A O 1
ATOM 1547 N N . ILE A 1 195 ? 13.461 -14.669 3.577 1.00 31.28 195 ILE A N 1
ATOM 1548 C CA . ILE A 1 195 ? 14.469 -15.594 3.084 1.00 31.28 195 ILE A CA 1
ATOM 1549 C C . ILE A 1 195 ? 15.722 -15.234 3.866 1.00 31.28 195 ILE A C 1
ATOM 1551 O O . ILE A 1 195 ? 16.116 -14.063 3.879 1.00 31.28 195 ILE A O 1
ATOM 1555 N N . THR A 1 196 ? 16.259 -16.206 4.605 1.00 31.50 196 THR A N 1
ATOM 1556 C CA . THR A 1 196 ? 17.520 -16.070 5.335 1.00 31.50 196 THR A CA 1
ATOM 1557 C C . THR A 1 196 ? 18.463 -15.259 4.454 1.00 31.50 196 THR A C 1
ATOM 1559 O O . THR A 1 196 ? 18.558 -15.624 3.279 1.00 31.50 196 THR A O 1
ATOM 1562 N N . PRO A 1 197 ? 19.070 -14.150 4.930 1.00 31.98 197 PRO A N 1
ATOM 1563 C CA . PRO A 1 197 ? 19.749 -13.218 4.049 1.00 31.98 197 PRO A CA 1
ATOM 1564 C C . PRO A 1 197 ? 20.674 -13.977 3.110 1.00 31.98 197 PRO A C 1
ATOM 1566 O O . PRO A 1 197 ? 21.677 -14.551 3.537 1.00 31.98 197 PRO A O 1
ATOM 1569 N N . SER A 1 198 ? 20.337 -13.967 1.820 1.00 35.44 198 SER A N 1
ATOM 1570 C CA . SER A 1 198 ? 21.391 -14.036 0.829 1.00 35.44 198 SER A CA 1
ATOM 1571 C C . SER A 1 198 ? 22.306 -12.873 1.171 1.00 35.44 198 SER A C 1
ATOM 1573 O O . SER A 1 198 ? 21.844 -11.748 1.370 1.00 35.44 198 SER A O 1
ATOM 1575 N N . THR A 1 199 ? 23.599 -13.127 1.264 1.00 40.59 199 THR A N 1
ATOM 1576 C CA . THR A 1 199 ? 24.655 -12.134 1.498 1.00 40.59 199 THR A CA 1
ATOM 1577 C C . THR A 1 199 ? 24.803 -11.142 0.334 1.00 40.59 199 THR A C 1
ATOM 1579 O O . THR A 1 199 ? 25.871 -10.580 0.109 1.00 40.59 199 THR A O 1
ATOM 1582 N N . THR A 1 200 ? 23.737 -10.918 -0.433 1.00 41.97 200 THR A N 1
ATOM 1583 C CA . THR A 1 200 ? 23.704 -10.078 -1.619 1.00 41.97 200 THR A CA 1
ATOM 1584 C C . THR A 1 200 ? 22.924 -8.808 -1.282 1.00 41.97 200 THR A C 1
ATOM 1586 O O . THR A 1 200 ? 21.719 -8.888 -1.038 1.00 41.97 200 THR A O 1
ATOM 1589 N N . PRO A 1 201 ? 23.578 -7.638 -1.220 1.00 47.09 201 PRO A N 1
ATOM 1590 C CA . PRO A 1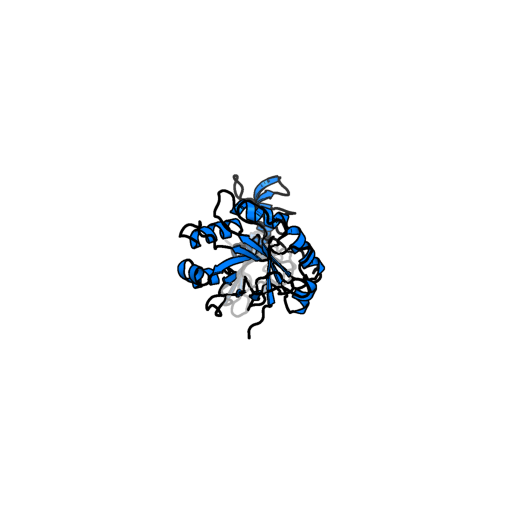 201 ? 22.899 -6.389 -0.909 1.00 47.09 201 PRO A CA 1
ATOM 1591 C C . PRO A 1 201 ? 21.847 -6.072 -1.981 1.00 47.09 201 PRO A C 1
ATOM 1593 O O . PRO A 1 201 ? 22.105 -6.205 -3.177 1.00 47.09 201 PRO A O 1
ATOM 1596 N N . LEU A 1 202 ? 20.657 -5.640 -1.548 1.00 47.16 202 LEU A N 1
ATOM 1597 C CA . LEU A 1 202 ? 19.647 -5.060 -2.433 1.00 47.16 202 LEU A CA 1
ATOM 1598 C C . LEU A 1 202 ? 20.183 -3.723 -2.955 1.00 47.16 202 LEU A C 1
ATOM 1600 O O . LEU A 1 202 ? 20.250 -2.729 -2.232 1.00 47.16 202 LEU A O 1
ATOM 1604 N N . TYR A 1 203 ? 20.608 -3.722 -4.213 1.00 53.38 203 TYR A N 1
ATOM 1605 C CA . TYR A 1 203 ? 21.064 -2.535 -4.918 1.00 53.38 203 TYR A CA 1
ATOM 1606 C C . TYR A 1 203 ? 19.868 -1.629 -5.233 1.00 53.38 203 TYR A C 1
ATOM 1608 O O . TYR A 1 203 ? 19.045 -1.968 -6.084 1.00 53.38 203 TYR A O 1
ATOM 1616 N N . ARG A 1 204 ? 19.770 -0.454 -4.595 1.00 64.19 204 ARG A N 1
ATOM 1617 C CA . ARG A 1 204 ? 18.948 0.629 -5.150 1.00 64.19 204 ARG A CA 1
ATOM 1618 C C . ARG A 1 204 ? 19.643 1.116 -6.411 1.00 64.19 204 ARG A C 1
ATOM 1620 O O . ARG A 1 204 ? 20.792 1.553 -6.360 1.00 64.19 204 ARG A O 1
ATOM 1627 N N . GLN A 1 205 ? 18.939 1.058 -7.531 1.00 60.53 205 GLN A N 1
ATOM 1628 C CA . GLN A 1 205 ? 19.418 1.652 -8.765 1.00 60.53 205 GLN A CA 1
ATOM 1629 C C . GLN A 1 205 ? 19.308 3.174 -8.637 1.00 60.53 205 GLN A C 1
ATOM 1631 O O . GLN A 1 205 ? 18.215 3.729 -8.652 1.00 60.53 205 GLN A O 1
ATOM 1636 N N . ILE A 1 206 ? 20.446 3.837 -8.447 1.00 78.38 206 ILE A N 1
ATOM 1637 C CA . ILE A 1 206 ? 20.550 5.296 -8.415 1.00 78.38 206 ILE A CA 1
ATOM 1638 C C . ILE A 1 206 ? 21.099 5.701 -9.779 1.00 78.38 206 ILE A C 1
ATOM 1640 O O . ILE A 1 206 ? 22.269 5.445 -10.068 1.00 78.38 206 ILE A O 1
ATOM 1644 N N . ILE A 1 207 ? 20.247 6.260 -10.640 1.00 81.81 207 ILE A N 1
ATOM 1645 C CA . ILE A 1 207 ? 20.609 6.730 -11.984 1.00 81.81 207 ILE A CA 1
ATOM 1646 C C . ILE A 1 207 ? 19.822 8.006 -12.277 1.00 81.81 207 ILE A C 1
ATOM 1648 O O . ILE A 1 207 ? 18.599 7.973 -12.325 1.00 81.81 207 ILE A O 1
ATOM 1652 N N . GLY A 1 208 ? 20.528 9.108 -12.525 1.00 83.31 208 GLY A N 1
ATOM 1653 C CA . GLY A 1 208 ? 19.915 10.403 -12.832 1.00 83.31 208 GLY A CA 1
ATOM 1654 C C . GLY A 1 208 ? 19.412 11.161 -11.602 1.00 83.31 208 GLY A C 1
ATOM 1655 O O . GLY A 1 208 ? 18.840 12.236 -11.754 1.00 83.31 208 GLY A O 1
ATOM 1656 N N . ASP A 1 209 ? 19.658 10.637 -10.402 1.00 89.00 209 ASP A N 1
ATOM 1657 C CA . ASP A 1 209 ? 19.340 11.307 -9.142 1.00 89.00 209 ASP A CA 1
ATOM 1658 C C . ASP A 1 209 ? 20.344 12.435 -8.876 1.00 89.00 209 ASP A C 1
ATOM 1660 O O . ASP A 1 209 ? 21.486 12.387 -9.339 1.00 89.00 209 ASP A O 1
ATOM 1664 N N . ALA A 1 210 ? 19.934 13.447 -8.111 1.00 87.81 210 ALA A N 1
ATOM 1665 C CA . ALA A 1 210 ? 20.812 14.538 -7.707 1.00 87.81 210 ALA A CA 1
ATOM 1666 C C . ALA A 1 210 ? 21.675 14.150 -6.495 1.00 87.81 210 ALA A C 1
ATOM 1668 O O . ALA A 1 210 ? 21.179 13.562 -5.533 1.00 87.81 210 ALA A O 1
ATOM 1669 N N . GLY A 1 211 ? 22.959 14.508 -6.520 1.00 87.25 211 GLY A N 1
ATOM 1670 C CA . GLY A 1 211 ? 23.892 14.213 -5.437 1.00 87.25 211 GLY A CA 1
ATOM 1671 C C . GLY A 1 211 ? 25.272 14.837 -5.633 1.00 87.25 211 GLY A C 1
ATOM 1672 O O . GLY A 1 211 ? 25.531 15.528 -6.619 1.00 87.25 211 GLY A O 1
ATOM 1673 N N . TYR A 1 212 ? 26.156 14.596 -4.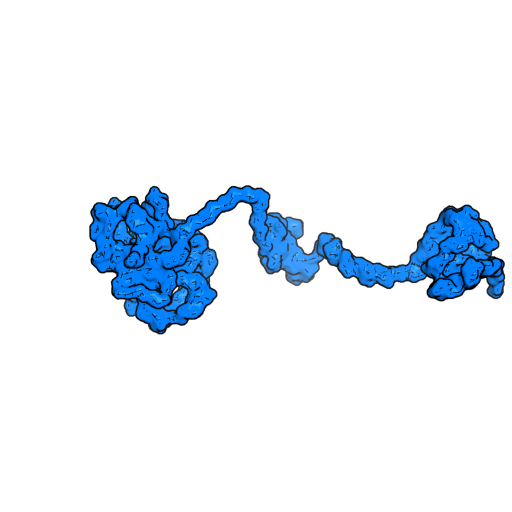666 1.00 87.12 212 TYR A N 1
ATOM 1674 C CA . TYR A 1 212 ? 27.550 15.033 -4.706 1.00 87.12 212 TYR A CA 1
ATOM 1675 C C . TYR A 1 212 ? 28.450 13.893 -5.160 1.00 87.12 212 TYR A C 1
ATOM 1677 O O . TYR A 1 212 ? 28.343 12.775 -4.662 1.00 87.12 212 TYR A O 1
ATOM 1685 N N . ASP A 1 213 ? 29.350 14.193 -6.086 1.00 86.62 213 ASP A N 1
ATOM 1686 C CA . ASP A 1 213 ? 30.370 13.264 -6.539 1.00 86.62 213 ASP A CA 1
ATOM 1687 C C . ASP A 1 213 ? 31.300 12.870 -5.389 1.00 86.62 213 ASP A C 1
ATOM 1689 O O . ASP A 1 213 ? 31.841 13.738 -4.702 1.00 86.62 213 ASP A O 1
ATOM 1693 N N . THR A 1 214 ? 31.503 11.570 -5.189 1.00 85.56 214 THR A N 1
ATOM 1694 C CA . THR A 1 214 ? 32.294 11.053 -4.063 1.00 85.56 214 THR A CA 1
ATOM 1695 C C . THR A 1 214 ? 33.769 11.446 -4.139 1.00 85.56 214 THR A C 1
ATOM 1697 O O . THR A 1 214 ? 34.380 11.653 -3.094 1.00 85.56 214 THR A O 1
ATOM 1700 N N . ASP A 1 215 ? 34.333 11.587 -5.342 1.00 82.94 215 ASP A N 1
ATOM 1701 C CA . ASP A 1 215 ? 35.765 11.851 -5.516 1.00 82.94 215 ASP A CA 1
ATOM 1702 C C . ASP A 1 215 ? 36.064 13.353 -5.610 1.00 82.94 215 ASP A C 1
ATOM 1704 O O . ASP A 1 215 ? 37.028 13.849 -5.028 1.00 82.94 215 ASP A O 1
ATOM 1708 N N . SER A 1 216 ? 35.239 14.090 -6.355 1.00 81.94 216 SER A N 1
ATOM 1709 C CA . SER A 1 216 ? 35.469 15.506 -6.672 1.00 81.94 216 SER A CA 1
ATOM 1710 C C . SER A 1 216 ? 34.650 16.485 -5.830 1.00 81.94 216 SER A C 1
ATOM 1712 O O . SER A 1 216 ? 34.957 17.677 -5.820 1.00 81.94 216 SER A O 1
ATOM 1714 N N . GLY A 1 217 ? 33.600 16.023 -5.141 1.00 83.62 217 GLY A N 1
ATOM 1715 C CA . GLY A 1 217 ? 32.702 16.869 -4.347 1.00 83.62 217 GLY A CA 1
ATOM 1716 C C . GLY A 1 217 ? 31.785 17.782 -5.172 1.00 83.62 217 GLY A C 1
ATOM 1717 O O . GLY A 1 217 ? 31.106 18.641 -4.613 1.00 83.62 217 GLY A O 1
ATOM 1718 N N . ILE A 1 218 ? 31.752 17.628 -6.498 1.00 83.75 218 ILE A N 1
ATOM 1719 C CA . ILE A 1 218 ? 30.904 18.426 -7.391 1.00 83.75 218 ILE A CA 1
ATOM 1720 C C . ILE A 1 218 ? 29.450 17.952 -7.285 1.00 83.75 218 ILE A C 1
ATOM 1722 O O . ILE A 1 218 ? 29.191 16.754 -7.245 1.00 83.75 218 ILE A O 1
ATOM 1726 N N . TYR A 1 219 ? 28.491 18.880 -7.264 1.00 84.56 219 TYR A N 1
ATOM 1727 C CA . TYR A 1 219 ? 27.060 18.558 -7.264 1.00 84.56 219 TYR A CA 1
ATOM 1728 C C . TYR A 1 219 ? 26.508 18.408 -8.686 1.00 84.56 219 TYR A C 1
ATOM 1730 O O . TYR A 1 219 ? 26.812 19.219 -9.566 1.00 84.56 219 TYR A O 1
ATOM 1738 N N . GLY A 1 220 ? 25.649 17.416 -8.903 1.00 88.62 220 GLY A N 1
ATOM 1739 C CA . GLY A 1 220 ? 24.986 17.208 -10.186 1.00 88.62 220 GLY A CA 1
ATOM 1740 C C . GLY A 1 220 ? 24.091 15.975 -10.204 1.00 88.62 220 GLY A C 1
ATOM 1741 O O . GLY A 1 220 ? 23.786 15.401 -9.160 1.00 88.62 220 GLY A O 1
ATOM 1742 N N . LEU A 1 221 ? 23.666 15.570 -11.400 1.00 91.94 221 LEU A N 1
ATOM 1743 C CA . LEU A 1 221 ? 22.928 14.324 -11.600 1.00 91.94 221 LEU A CA 1
ATOM 1744 C C . LEU A 1 221 ? 23.914 13.185 -11.835 1.00 91.94 221 LEU A C 1
ATOM 1746 O O . LEU A 1 221 ? 24.851 13.314 -12.631 1.00 91.94 221 LEU A O 1
ATOM 1750 N N . GLY A 1 222 ? 23.729 12.077 -11.130 1.00 90.31 222 GLY A N 1
ATOM 1751 C CA . GLY A 1 222 ? 24.725 11.018 -11.076 1.00 90.31 222 GLY A CA 1
ATOM 1752 C C . GLY A 1 222 ? 24.151 9.619 -10.986 1.00 90.31 222 GLY A C 1
ATOM 1753 O O . GLY A 1 222 ? 22.946 9.387 -11.078 1.00 90.31 222 GLY A O 1
ATOM 1754 N N . ARG A 1 223 ? 25.061 8.661 -10.845 1.00 87.50 223 ARG A N 1
ATOM 1755 C CA . ARG A 1 223 ? 24.741 7.253 -10.646 1.00 87.50 223 ARG A CA 1
ATOM 1756 C C . ARG A 1 223 ? 25.482 6.696 -9.447 1.00 87.50 223 ARG A C 1
ATOM 1758 O O . ARG A 1 223 ? 26.587 7.133 -9.143 1.00 87.50 223 ARG A O 1
ATOM 1765 N N . SER A 1 224 ? 24.916 5.679 -8.823 1.00 84.06 224 SER A N 1
ATOM 1766 C CA . SER A 1 224 ? 25.615 4.879 -7.826 1.00 84.06 224 SER A CA 1
ATOM 1767 C C . SER A 1 224 ? 25.265 3.414 -8.016 1.00 84.06 224 SER A C 1
ATOM 1769 O O . SER A 1 224 ? 24.098 3.051 -8.165 1.00 84.06 224 SER A O 1
ATOM 1771 N N . TYR A 1 225 ? 26.301 2.581 -8.044 1.00 74.62 225 TYR A N 1
ATOM 1772 C CA . TYR A 1 225 ? 26.173 1.136 -8.204 1.00 74.62 225 TYR A CA 1
ATOM 1773 C C . TYR A 1 225 ? 26.231 0.399 -6.868 1.00 74.62 225 TYR A C 1
ATOM 1775 O O . TYR A 1 225 ? 26.096 -0.813 -6.858 1.00 74.62 225 TYR A O 1
ATOM 1783 N N . ASP A 1 226 ? 26.445 1.093 -5.752 1.00 73.31 226 ASP A N 1
ATOM 1784 C CA . ASP A 1 226 ? 26.633 0.526 -4.414 1.00 73.31 226 ASP A CA 1
ATOM 1785 C C . ASP A 1 226 ? 25.706 1.187 -3.383 1.00 73.31 226 ASP A C 1
ATOM 1787 O O . ASP A 1 226 ? 26.046 1.335 -2.208 1.00 73.31 226 ASP A O 1
ATOM 1791 N N . ASN A 1 227 ? 24.505 1.555 -3.839 1.00 73.06 227 ASN A N 1
ATOM 1792 C CA . ASN A 1 227 ? 23.438 2.114 -3.012 1.00 73.06 227 ASN A CA 1
ATOM 1793 C C . ASN A 1 227 ? 23.823 3.437 -2.313 1.00 73.06 227 ASN A C 1
ATOM 1795 O O . ASN A 1 227 ? 23.444 3.693 -1.172 1.00 73.06 227 ASN A O 1
ATOM 1799 N N . GLY A 1 228 ? 24.583 4.284 -3.009 1.00 72.75 228 GLY A N 1
ATOM 1800 C CA . GLY A 1 228 ? 24.919 5.649 -2.601 1.00 72.75 228 GLY A CA 1
ATOM 1801 C C . GLY A 1 228 ? 26.245 5.789 -1.854 1.00 72.75 228 GLY A C 1
ATOM 1802 O O . GLY A 1 228 ? 26.567 6.896 -1.431 1.00 72.75 228 GLY A O 1
ATOM 1803 N N . LYS A 1 229 ? 27.022 4.709 -1.689 1.00 77.38 229 LYS A N 1
ATOM 1804 C CA . LYS A 1 229 ? 28.332 4.765 -1.019 1.00 77.38 229 LYS A CA 1
ATOM 1805 C C . LYS A 1 229 ? 29.408 5.384 -1.921 1.00 77.38 229 LYS A C 1
ATOM 1807 O O . LYS A 1 229 ? 30.231 6.156 -1.437 1.00 77.38 229 LYS A O 1
ATOM 1812 N N . THR A 1 230 ? 29.367 5.090 -3.215 1.00 80.50 230 THR A N 1
ATOM 1813 C CA . THR A 1 230 ? 30.078 5.784 -4.287 1.00 80.50 230 THR A CA 1
ATOM 1814 C C . THR A 1 230 ? 29.046 6.370 -5.239 1.00 80.50 230 THR A C 1
ATOM 1816 O O . THR A 1 230 ? 28.235 5.670 -5.848 1.00 80.50 230 THR A O 1
ATOM 1819 N N . PHE A 1 231 ? 29.036 7.692 -5.330 1.00 85.75 231 PHE A N 1
ATOM 1820 C CA . PHE A 1 231 ? 28.152 8.463 -6.179 1.00 85.75 231 PHE A CA 1
ATOM 1821 C C . PHE A 1 231 ? 28.987 9.172 -7.236 1.00 85.75 231 PHE A C 1
ATOM 1823 O O . PHE A 1 231 ? 29.897 9.943 -6.938 1.00 85.75 231 PHE A O 1
ATOM 1830 N N . HIS A 1 232 ? 28.678 8.881 -8.488 1.00 88.94 232 HIS A N 1
ATOM 1831 C CA . HIS A 1 232 ? 29.407 9.352 -9.645 1.00 88.94 232 HIS A CA 1
ATOM 1832 C C . HIS A 1 232 ? 28.537 10.332 -10.412 1.00 88.94 232 HIS A C 1
ATOM 1834 O O . HIS A 1 232 ? 27.602 9.930 -11.107 1.00 88.94 232 HIS A O 1
ATOM 1840 N N . VAL A 1 233 ? 28.855 11.620 -10.313 1.00 89.69 233 VAL A N 1
ATOM 1841 C CA . VAL A 1 233 ? 28.159 12.649 -11.092 1.00 89.69 233 VAL A CA 1
ATOM 1842 C C . VAL A 1 233 ? 28.509 12.493 -12.569 1.00 89.69 233 VAL A C 1
ATOM 1844 O O . VAL A 1 233 ? 29.655 12.201 -12.922 1.00 89.69 233 VAL A O 1
ATOM 1847 N N . MET A 1 234 ? 27.497 12.635 -13.419 1.00 89.62 234 MET A N 1
ATOM 1848 C CA . MET A 1 234 ? 27.588 12.532 -14.876 1.00 89.62 234 MET A CA 1
ATOM 1849 C C . MET A 1 234 ? 27.235 13.873 -15.523 1.00 89.62 234 MET A C 1
ATOM 1851 O O . MET A 1 234 ? 27.904 14.283 -16.464 1.00 89.62 234 MET A O 1
ATOM 1855 N N . ASP A 1 235 ? 26.234 14.585 -14.999 1.00 90.00 235 ASP A N 1
ATOM 1856 C CA . ASP A 1 235 ? 25.761 15.852 -15.557 1.00 90.00 235 ASP A CA 1
ATOM 1857 C C . ASP A 1 235 ? 25.820 16.968 -14.507 1.00 90.00 235 ASP A C 1
ATOM 1859 O O . ASP A 1 235 ? 25.264 16.855 -13.414 1.00 90.00 235 ASP A O 1
ATOM 1863 N N . THR A 1 236 ? 26.492 18.067 -14.851 1.00 85.50 236 THR A N 1
ATOM 1864 C CA . THR A 1 236 ? 26.638 19.257 -14.002 1.00 85.50 236 THR A CA 1
ATOM 1865 C C . THR A 1 236 ? 26.199 20.510 -14.747 1.00 85.50 236 THR A C 1
ATOM 1867 O O . THR A 1 236 ? 26.057 20.508 -15.971 1.00 85.50 236 THR A O 1
ATOM 1870 N N . VAL A 1 237 ? 26.082 21.627 -14.026 1.00 77.75 237 VAL A N 1
ATOM 1871 C CA . VAL A 1 237 ? 25.881 22.956 -14.633 1.00 77.75 237 VAL A CA 1
ATOM 1872 C C . VAL A 1 237 ? 27.034 23.387 -15.552 1.00 77.75 237 VAL A C 1
ATOM 1874 O O . VAL A 1 237 ? 26.849 24.267 -16.385 1.00 77.75 237 VAL A O 1
ATOM 1877 N N . TYR A 1 238 ? 28.207 22.758 -15.434 1.00 77.25 238 TYR A N 1
ATOM 1878 C CA . TYR A 1 238 ? 29.381 23.015 -16.274 1.00 77.25 238 TYR A CA 1
ATOM 1879 C C . TYR A 1 238 ? 29.477 22.068 -17.481 1.00 77.25 238 TYR A C 1
ATOM 1881 O O . TYR A 1 238 ? 30.408 22.178 -18.275 1.00 77.25 238 TYR A O 1
ATOM 1889 N N . GLY A 1 239 ? 28.518 21.149 -17.634 1.00 81.81 239 GLY A N 1
ATOM 1890 C CA . GLY A 1 239 ? 28.484 20.147 -18.695 1.00 81.81 239 GLY A CA 1
ATOM 1891 C C . GLY A 1 239 ? 28.636 18.713 -18.184 1.00 81.81 239 GLY A C 1
ATOM 1892 O O . GLY A 1 239 ? 28.581 18.441 -16.979 1.00 81.81 239 GLY A O 1
ATOM 1893 N N . ARG A 1 240 ? 28.793 17.784 -19.133 1.00 87.50 240 ARG A N 1
ATOM 1894 C CA . ARG A 1 240 ? 28.904 16.346 -18.871 1.00 87.50 240 ARG A CA 1
ATOM 1895 C C . ARG A 1 240 ? 30.326 15.958 -18.478 1.00 87.50 240 ARG A C 1
ATOM 1897 O O . ARG A 1 240 ? 31.282 16.334 -19.152 1.00 87.50 240 ARG A O 1
ATOM 1904 N N . ILE A 1 241 ? 30.442 15.164 -17.421 1.00 85.44 241 ILE A N 1
ATOM 1905 C CA . ILE A 1 241 ? 31.698 14.593 -16.941 1.00 85.44 241 ILE A CA 1
ATOM 1906 C C . ILE A 1 241 ? 31.812 13.163 -17.476 1.00 85.44 241 ILE A C 1
ATOM 1908 O O . ILE A 1 241 ? 30.901 12.357 -17.303 1.00 85.44 241 ILE A O 1
ATOM 1912 N N . TYR A 1 242 ? 32.946 12.848 -18.103 1.00 84.75 242 TYR A N 1
ATOM 1913 C CA . TYR A 1 242 ? 33.282 11.501 -18.567 1.00 84.75 242 TYR A CA 1
ATOM 1914 C C . TYR A 1 242 ? 34.456 10.957 -17.756 1.00 84.75 242 TYR A C 1
ATOM 1916 O O . TYR A 1 242 ? 35.450 11.662 -17.567 1.00 84.75 242 TYR A O 1
ATOM 1924 N N . ARG A 1 243 ? 34.366 9.707 -17.293 1.00 80.94 243 ARG A N 1
ATOM 1925 C CA . ARG A 1 243 ? 35.472 9.017 -16.610 1.00 80.94 243 ARG A CA 1
ATOM 1926 C C . ARG A 1 243 ? 36.184 8.056 -17.552 1.00 80.94 243 ARG A C 1
ATOM 1928 O O . ARG A 1 243 ? 35.638 7.650 -18.577 1.00 80.94 243 ARG A O 1
ATOM 1935 N N . GLN A 1 244 ? 37.382 7.629 -17.152 1.00 81.75 244 GLN A N 1
ATOM 1936 C CA . GLN A 1 244 ? 38.167 6.641 -17.897 1.00 81.75 244 GLN A CA 1
ATOM 1937 C C . GLN A 1 244 ? 37.351 5.375 -18.205 1.00 81.75 244 GLN A C 1
ATOM 1939 O O . GLN A 1 244 ? 37.309 4.943 -19.350 1.00 81.75 244 GLN A O 1
ATOM 1944 N N . GLN A 1 245 ? 36.603 4.862 -17.221 1.00 78.94 245 GLN A N 1
ATOM 1945 C CA . GLN A 1 245 ? 35.734 3.695 -17.394 1.00 78.94 245 GLN A CA 1
ATOM 1946 C C . GLN A 1 245 ? 34.651 3.897 -18.468 1.00 78.94 245 GLN A C 1
ATOM 1948 O O . GLN A 1 245 ? 34.299 2.943 -19.162 1.00 78.94 245 GLN A O 1
ATOM 1953 N N . ASP A 1 246 ? 34.107 5.109 -18.619 1.00 81.25 246 ASP A N 1
ATOM 1954 C CA . ASP A 1 246 ? 33.126 5.397 -19.672 1.00 81.25 246 ASP A CA 1
ATOM 1955 C C . ASP A 1 246 ? 33.797 5.325 -21.051 1.00 81.25 246 ASP A C 1
ATOM 1957 O O . ASP A 1 246 ? 33.248 4.725 -21.974 1.00 81.25 246 ASP A O 1
ATOM 1961 N N . GLY A 1 247 ? 35.020 5.857 -21.167 1.00 84.56 247 GLY A N 1
ATOM 1962 C CA . GLY A 1 247 ? 35.855 5.710 -22.360 1.00 84.56 247 GLY A CA 1
ATOM 1963 C C . GLY A 1 247 ? 36.130 4.243 -22.694 1.00 84.56 247 GLY A C 1
ATOM 1964 O O . GLY A 1 247 ? 35.871 3.809 -23.816 1.00 84.56 247 GLY A O 1
ATOM 1965 N N . ASP A 1 248 ? 36.562 3.463 -21.704 1.00 85.44 248 ASP A N 1
ATOM 1966 C CA . ASP A 1 248 ? 36.879 2.041 -21.860 1.00 85.44 248 ASP A CA 1
ATOM 1967 C C . ASP A 1 248 ? 35.640 1.209 -22.231 1.00 85.44 248 ASP A C 1
ATOM 1969 O O . ASP A 1 248 ? 35.733 0.284 -23.033 1.00 85.44 248 ASP A O 1
ATOM 1973 N N . SER A 1 249 ? 34.464 1.548 -21.692 1.00 80.56 249 SER A N 1
ATOM 1974 C CA . SER A 1 249 ? 33.203 0.839 -21.970 1.00 80.56 249 SER A CA 1
ATOM 1975 C C . SER A 1 249 ? 32.659 1.139 -23.367 1.00 80.56 249 SER A C 1
ATOM 1977 O O . SER A 1 249 ? 32.034 0.285 -23.995 1.00 80.56 249 SER A O 1
ATOM 1979 N N . ILE A 1 250 ? 32.886 2.356 -23.865 1.00 86.81 250 ILE A N 1
ATOM 1980 C CA . ILE A 1 250 ? 32.467 2.777 -25.206 1.00 86.81 250 ILE A CA 1
ATOM 1981 C C . ILE A 1 250 ? 33.451 2.268 -26.270 1.00 86.81 250 ILE A C 1
ATOM 1983 O O . ILE A 1 250 ? 33.042 1.949 -27.391 1.00 86.81 250 ILE A O 1
ATOM 1987 N N . TRP A 1 251 ? 34.740 2.162 -25.934 1.00 86.88 251 TRP A N 1
ATOM 1988 C CA . TRP A 1 251 ? 35.809 1.839 -26.877 1.00 86.88 251 TRP A CA 1
ATOM 1989 C C . TRP A 1 251 ? 35.569 0.574 -27.722 1.00 86.88 251 TRP A C 1
ATOM 1991 O O . TRP A 1 251 ? 35.710 0.684 -28.938 1.00 86.88 251 TRP A O 1
ATOM 2001 N N . PRO A 1 252 ? 35.118 -0.583 -27.193 1.00 87.50 252 PRO A N 1
ATOM 2002 C CA . PRO A 1 252 ? 34.854 -1.782 -27.998 1.00 87.50 252 PRO A CA 1
ATOM 2003 C C . PRO A 1 252 ? 33.828 -1.586 -29.120 1.00 87.50 252 PRO A C 1
ATOM 2005 O O . PRO A 1 252 ? 33.860 -2.299 -30.119 1.00 87.50 252 PRO A O 1
ATOM 2008 N N . PHE A 1 253 ? 32.917 -0.620 -28.982 1.00 84.38 253 PHE A N 1
ATOM 2009 C CA . PHE A 1 253 ? 31.911 -0.304 -30.000 1.00 84.38 253 PHE A CA 1
ATOM 2010 C C . PHE A 1 253 ? 32.426 0.688 -31.047 1.00 84.38 253 PHE A C 1
ATOM 2012 O O . PHE A 1 253 ? 31.928 0.727 -32.177 1.00 84.38 253 PHE A O 1
ATOM 2019 N N . LEU A 1 254 ? 33.422 1.494 -30.675 1.00 83.62 254 LEU A N 1
ATOM 2020 C CA . LEU A 1 254 ? 34.099 2.428 -31.569 1.00 83.62 254 LEU A CA 1
ATOM 2021 C C . LEU A 1 254 ? 35.255 1.761 -32.320 1.00 83.62 254 LEU A C 1
ATOM 2023 O O . LEU A 1 254 ? 35.441 2.024 -33.504 1.00 83.62 254 LEU A O 1
ATOM 2027 N N . GLN A 1 255 ? 35.992 0.862 -31.670 1.00 82.44 255 GLN A N 1
ATOM 2028 C CA . GLN A 1 255 ? 37.203 0.230 -32.186 1.00 82.44 255 GLN A CA 1
ATOM 2029 C C . GLN A 1 255 ? 37.008 -0.431 -33.561 1.00 82.44 255 GLN A C 1
ATOM 2031 O O . GLN A 1 255 ? 37.839 -0.181 -34.428 1.00 82.44 255 GLN A O 1
ATOM 2036 N N . PRO A 1 256 ? 35.930 -1.187 -33.854 1.00 76.25 256 PRO A N 1
ATOM 2037 C CA . PRO A 1 256 ? 35.728 -1.772 -35.182 1.00 76.25 256 PRO A CA 1
ATOM 2038 C C . PRO A 1 256 ? 35.474 -0.719 -36.267 1.00 76.25 256 PRO A C 1
ATOM 2040 O O . PRO A 1 256 ? 35.815 -0.932 -37.425 1.00 76.25 256 PRO A O 1
ATOM 2043 N N . LYS A 1 257 ? 34.888 0.427 -35.891 1.00 78.19 257 LYS A N 1
ATOM 2044 C CA . LYS A 1 257 ? 34.575 1.550 -36.792 1.00 78.19 257 LYS A CA 1
ATOM 2045 C C . LYS A 1 257 ? 35.783 2.456 -37.034 1.00 78.19 257 LYS A C 1
ATOM 2047 O O . LYS A 1 257 ? 35.861 3.126 -38.057 1.00 78.19 257 LYS A O 1
ATOM 2052 N N . ILE A 1 258 ? 36.721 2.470 -36.090 1.00 72.44 258 ILE A N 1
ATOM 2053 C CA . ILE A 1 258 ? 38.026 3.124 -36.224 1.00 72.44 258 ILE A CA 1
ATOM 2054 C C . ILE A 1 258 ? 39.021 2.181 -36.920 1.00 72.44 258 ILE A C 1
ATOM 2056 O O . ILE A 1 258 ? 39.859 2.643 -37.681 1.00 72.44 258 ILE A O 1
ATOM 2060 N N . GLY A 1 259 ? 38.896 0.863 -36.742 1.00 56.28 259 GLY A N 1
ATOM 2061 C CA . GLY A 1 259 ? 39.754 -0.163 -37.348 1.00 56.28 259 GLY A CA 1
ATOM 2062 C C . GLY A 1 259 ? 39.625 -0.292 -38.869 1.00 56.28 259 GLY A C 1
ATOM 2063 O O . GLY A 1 259 ? 40.485 -0.893 -39.505 1.00 56.28 259 GLY A O 1
ATOM 2064 N N . THR A 1 260 ? 38.598 0.313 -39.471 1.00 54.16 260 THR A N 1
ATOM 2065 C CA . THR A 1 260 ? 38.526 0.550 -40.922 1.00 54.16 260 THR A CA 1
ATOM 2066 C C . THR A 1 260 ? 39.431 1.685 -41.403 1.00 54.16 260 THR A C 1
ATOM 2068 O O . THR A 1 260 ? 39.600 1.855 -42.607 1.00 54.16 260 THR A O 1
ATOM 2071 N N . ILE A 1 261 ? 40.073 2.423 -40.494 1.00 55.31 261 ILE A N 1
ATOM 2072 C CA . ILE A 1 261 ? 41.283 3.186 -40.800 1.00 55.31 261 ILE A CA 1
ATOM 2073 C C . ILE A 1 261 ? 42.453 2.198 -40.712 1.00 55.31 261 ILE A C 1
ATOM 2075 O O . ILE A 1 261 ? 43.272 2.238 -39.798 1.00 55.31 261 ILE A O 1
ATOM 2079 N N . THR A 1 262 ? 42.523 1.256 -41.655 1.00 55.69 262 THR A N 1
ATOM 2080 C CA . THR A 1 262 ? 43.812 0.650 -41.992 1.00 55.69 262 THR A CA 1
ATOM 2081 C C . THR A 1 262 ? 44.682 1.798 -42.451 1.00 55.69 262 THR A C 1
ATOM 2083 O O . THR A 1 262 ? 44.376 2.385 -43.489 1.00 55.69 262 THR A O 1
ATOM 2086 N N . ASP A 1 263 ? 45.708 2.148 -41.674 1.00 56.31 263 ASP A N 1
ATOM 2087 C CA . ASP A 1 263 ? 46.769 3.011 -42.173 1.00 56.31 263 ASP A CA 1
ATOM 2088 C C . ASP A 1 263 ? 47.230 2.397 -43.503 1.00 56.31 263 ASP A C 1
ATOM 2090 O O . ASP A 1 263 ? 47.781 1.289 -43.498 1.00 56.31 263 ASP A O 1
ATOM 2094 N N . PRO A 1 264 ? 46.966 3.044 -44.654 1.00 55.84 264 PRO A N 1
ATOM 2095 C CA . PRO A 1 264 ? 47.359 2.495 -45.944 1.00 55.84 264 PRO A CA 1
ATOM 2096 C C . PRO A 1 264 ? 48.887 2.380 -46.067 1.00 55.84 264 PRO A C 1
ATOM 2098 O O . PRO A 1 264 ? 49.374 1.822 -47.049 1.00 55.84 264 PRO A O 1
ATOM 2101 N N . PHE A 1 265 ? 49.633 2.871 -45.072 1.00 63.75 265 PHE A N 1
ATOM 2102 C CA . PHE A 1 265 ? 51.081 2.836 -44.970 1.00 63.75 265 PHE A CA 1
ATOM 2103 C C . PHE A 1 265 ? 51.609 1.966 -43.819 1.00 63.75 265 PHE A C 1
ATOM 2105 O O . PHE A 1 265 ? 52.809 2.019 -43.554 1.00 63.75 265 PHE A O 1
ATOM 2112 N N . ALA A 1 266 ? 50.786 1.139 -43.158 1.00 73.38 266 ALA A N 1
ATOM 2113 C CA . ALA A 1 266 ? 51.294 0.205 -42.151 1.00 73.38 266 ALA A CA 1
ATOM 2114 C C . ALA A 1 266 ? 52.341 -0.742 -42.775 1.00 73.38 266 ALA A C 1
ATOM 2116 O O . ALA A 1 266 ? 52.031 -1.545 -43.659 1.00 73.38 266 ALA A O 1
ATOM 2117 N N . VAL A 1 267 ? 53.595 -0.638 -42.322 1.00 82.19 267 VAL A N 1
ATOM 2118 C CA . VAL A 1 267 ? 54.718 -1.430 -42.838 1.00 82.19 267 VAL A CA 1
ATOM 2119 C C . VAL A 1 267 ? 54.930 -2.676 -41.976 1.00 82.19 267 VAL A C 1
ATOM 2121 O O . VAL A 1 267 ? 55.140 -2.585 -40.769 1.00 82.19 267 VAL A O 1
ATOM 2124 N N . THR A 1 268 ? 54.911 -3.856 -42.596 1.00 89.94 268 THR A N 1
ATOM 2125 C CA . THR A 1 268 ? 55.184 -5.138 -41.926 1.00 89.94 268 THR A CA 1
ATOM 2126 C C . THR A 1 268 ? 56.678 -5.451 -41.947 1.00 89.94 268 THR A C 1
ATOM 2128 O O . THR A 1 268 ? 57.272 -5.568 -43.014 1.00 89.94 268 THR A O 1
ATOM 2131 N N . ILE A 1 269 ? 57.306 -5.637 -40.786 1.00 91.38 269 ILE A N 1
ATOM 2132 C CA . ILE A 1 269 ? 58.735 -5.977 -40.704 1.00 91.38 269 ILE A CA 1
ATOM 2133 C C . ILE A 1 269 ? 58.956 -7.454 -41.067 1.00 91.38 269 ILE A C 1
ATOM 2135 O O . ILE A 1 269 ? 58.333 -8.339 -40.483 1.00 91.38 269 ILE A O 1
ATOM 2139 N N . VAL A 1 270 ? 59.891 -7.730 -41.980 1.00 91.50 270 VAL A N 1
ATOM 2140 C CA . VAL A 1 270 ? 60.275 -9.084 -42.411 1.00 91.50 270 VAL A CA 1
ATOM 2141 C C . VAL A 1 270 ? 61.745 -9.339 -42.076 1.00 91.50 270 VAL A C 1
ATOM 2143 O O . VAL A 1 270 ? 62.642 -8.622 -42.528 1.00 91.50 270 VAL A O 1
ATOM 2146 N N . GLN A 1 271 ? 61.994 -10.375 -41.269 1.00 91.75 271 GLN A N 1
ATOM 2147 C CA . GLN A 1 271 ? 63.332 -10.739 -40.774 1.00 91.75 271 GLN A CA 1
ATOM 2148 C C . GLN A 1 271 ? 63.808 -12.136 -41.216 1.00 91.75 271 GLN A C 1
ATOM 2150 O O . GLN A 1 271 ? 64.962 -12.495 -40.991 1.00 91.75 271 GLN A O 1
ATOM 2155 N N . SER A 1 272 ? 62.951 -12.942 -41.840 1.00 90.88 272 SER A N 1
ATOM 2156 C CA . SER A 1 272 ? 63.287 -14.280 -42.343 1.00 90.88 272 SER A CA 1
ATOM 2157 C C . SER A 1 272 ? 62.272 -14.735 -43.400 1.00 90.88 272 SER A C 1
ATOM 2159 O O . SER A 1 272 ? 61.254 -14.076 -43.613 1.00 90.88 272 SER A O 1
ATOM 2161 N N . GLY A 1 273 ? 62.550 -15.855 -44.075 1.00 92.00 273 GLY A N 1
ATOM 2162 C CA . GLY A 1 273 ? 61.657 -16.454 -45.073 1.00 92.00 273 GLY A CA 1
ATOM 2163 C C . GLY A 1 273 ? 62.054 -16.137 -46.514 1.00 92.00 273 GLY A C 1
ATOM 2164 O O . GLY A 1 273 ? 63.234 -15.936 -46.816 1.00 92.00 273 GLY A O 1
ATOM 2165 N N . THR A 1 274 ? 61.071 -16.136 -47.416 1.00 93.75 274 THR A N 1
ATOM 2166 C CA . THR A 1 274 ? 61.289 -15.883 -48.845 1.00 93.75 274 THR A CA 1
ATOM 2167 C C . THR A 1 274 ? 60.394 -14.763 -49.355 1.00 93.75 274 THR A C 1
ATOM 2169 O O . THR A 1 274 ? 59.252 -14.616 -48.915 1.00 93.75 274 THR A O 1
ATOM 2172 N N . TYR A 1 275 ? 60.882 -13.999 -50.335 1.00 94.19 275 TYR A N 1
ATOM 2173 C CA . TYR A 1 275 ? 60.061 -13.001 -51.025 1.00 94.19 275 TYR A CA 1
ATOM 2174 C C . TYR A 1 275 ? 58.851 -13.651 -51.720 1.00 94.19 275 TYR A C 1
ATOM 2176 O O . TYR A 1 275 ? 57.811 -13.016 -51.858 1.00 94.19 275 TYR A O 1
ATOM 2184 N N . ASP A 1 276 ? 58.952 -14.918 -52.138 1.00 93.62 276 ASP A N 1
ATOM 2185 C CA . ASP A 1 276 ? 57.877 -15.664 -52.812 1.00 93.62 276 ASP A CA 1
ATOM 2186 C C . ASP A 1 276 ? 56.667 -15.927 -51.906 1.00 93.62 276 ASP A C 1
ATOM 2188 O O . ASP A 1 276 ? 55.551 -16.076 -52.404 1.00 93.62 276 ASP A O 1
ATOM 2192 N N . GLY A 1 277 ? 56.875 -15.961 -50.584 1.00 91.88 277 GLY A N 1
ATOM 2193 C CA . GLY A 1 277 ? 55.803 -16.096 -49.597 1.00 91.88 277 GLY A CA 1
ATOM 2194 C C . GLY A 1 277 ? 55.009 -14.805 -49.362 1.00 91.88 277 GLY A C 1
ATOM 2195 O O . GLY A 1 277 ? 53.891 -14.859 -48.849 1.00 91.88 277 GLY A O 1
ATOM 2196 N N . LEU A 1 278 ? 55.543 -13.644 -49.760 1.00 93.44 278 LEU A N 1
ATOM 2197 C CA . LEU A 1 278 ? 54.931 -12.330 -49.533 1.00 93.44 278 LEU A CA 1
ATOM 2198 C C . LEU A 1 278 ? 53.910 -12.010 -50.634 1.00 93.44 278 LEU A C 1
ATOM 2200 O O . LEU A 1 278 ? 54.207 -11.333 -51.617 1.00 93.44 278 LEU A O 1
ATOM 2204 N N . THR A 1 279 ? 52.700 -12.542 -50.485 1.00 92.38 279 THR A N 1
ATOM 2205 C CA . THR A 1 279 ? 51.650 -12.493 -51.520 1.00 92.38 279 THR A CA 1
ATOM 2206 C C . THR A 1 279 ? 50.466 -11.591 -51.181 1.00 92.38 279 THR A C 1
ATOM 2208 O O . THR A 1 279 ? 49.706 -11.242 -52.077 1.00 92.38 279 THR A O 1
ATOM 2211 N N . THR A 1 280 ? 50.323 -11.169 -49.926 1.00 91.00 280 THR A N 1
ATOM 2212 C CA . THR A 1 280 ? 49.234 -10.287 -49.482 1.00 91.00 280 THR A CA 1
ATOM 2213 C C . THR A 1 280 ? 49.528 -8.829 -49.847 1.00 91.00 280 THR A C 1
ATOM 2215 O O . THR A 1 280 ? 50.656 -8.372 -49.690 1.00 91.00 280 THR A O 1
ATOM 2218 N N . SER A 1 281 ? 48.523 -8.075 -50.309 1.00 90.81 281 SER A N 1
ATOM 2219 C CA . SER A 1 281 ? 48.662 -6.634 -50.572 1.00 90.81 281 SER A CA 1
ATOM 2220 C C . SER A 1 281 ? 49.148 -5.869 -49.333 1.00 90.81 281 SER A C 1
ATOM 2222 O O . SER A 1 281 ? 48.546 -5.991 -48.268 1.00 90.81 281 SER A O 1
ATOM 2224 N N . GLY A 1 282 ? 50.197 -5.053 -49.474 1.00 90.25 282 GLY A N 1
ATOM 2225 C CA . GLY A 1 282 ? 50.754 -4.269 -48.366 1.00 90.25 282 GLY A CA 1
ATOM 2226 C C . GLY A 1 282 ? 52.171 -3.742 -48.606 1.00 90.25 282 GLY A C 1
ATOM 2227 O O . GLY A 1 282 ? 52.741 -3.909 -49.688 1.00 90.25 282 GLY A O 1
ATOM 2228 N N . TYR A 1 283 ? 52.733 -3.104 -47.577 1.00 91.50 283 TYR A N 1
ATOM 2229 C CA . TYR A 1 283 ? 54.124 -2.649 -47.526 1.00 91.50 283 TYR A CA 1
ATOM 2230 C C . TYR A 1 283 ? 54.907 -3.490 -46.515 1.00 91.50 283 TYR A C 1
ATOM 2232 O O . TYR A 1 283 ? 54.445 -3.720 -45.398 1.00 91.50 283 TYR A O 1
ATOM 2240 N N . TYR A 1 284 ? 56.104 -3.930 -46.892 1.00 93.12 284 TYR A N 1
ATOM 2241 C CA . TYR A 1 284 ? 56.958 -4.798 -46.088 1.00 93.12 284 TYR A CA 1
ATOM 2242 C C . TYR A 1 284 ? 58.361 -4.205 -45.970 1.00 93.12 284 TYR A C 1
ATOM 2244 O O . TYR A 1 284 ? 58.977 -3.883 -46.981 1.00 93.12 284 TYR A O 1
ATOM 2252 N N . GLU A 1 285 ? 58.891 -4.088 -44.757 1.00 93.75 285 GLU A N 1
ATOM 2253 C CA . GLU A 1 285 ? 60.269 -3.660 -44.511 1.00 93.75 285 GLU A CA 1
ATOM 2254 C C . GLU A 1 285 ? 61.179 -4.885 -44.414 1.00 93.75 285 GLU A C 1
ATOM 2256 O O . GLU A 1 285 ? 61.108 -5.658 -43.457 1.00 93.75 285 GLU A O 1
ATOM 2261 N N . ILE A 1 286 ? 62.061 -5.058 -45.393 1.00 94.19 286 ILE A N 1
ATOM 2262 C CA . ILE A 1 286 ? 63.072 -6.112 -45.393 1.00 94.19 286 ILE A CA 1
ATOM 2263 C C . ILE A 1 286 ? 64.289 -5.603 -44.624 1.00 94.19 286 ILE A C 1
ATOM 2265 O O . ILE A 1 286 ? 65.050 -4.787 -45.141 1.00 94.19 286 ILE A O 1
ATOM 2269 N N . ARG A 1 287 ? 64.487 -6.074 -43.387 1.00 88.31 287 ARG A N 1
ATOM 2270 C CA . ARG A 1 287 ? 65.556 -5.578 -42.491 1.00 88.31 287 ARG A CA 1
ATOM 2271 C C . ARG A 1 287 ? 66.855 -6.376 -42.528 1.00 88.31 287 ARG A C 1
ATOM 2273 O O . ARG A 1 287 ? 67.805 -6.037 -41.830 1.00 88.31 287 ARG A O 1
ATOM 2280 N N . THR A 1 288 ? 66.903 -7.456 -43.295 1.00 85.44 288 THR A N 1
ATOM 2281 C CA . THR A 1 288 ? 68.046 -8.369 -43.301 1.00 85.44 288 THR A CA 1
ATOM 2282 C C . THR A 1 288 ? 68.177 -9.092 -44.633 1.00 85.44 288 THR A C 1
ATOM 2284 O O . THR A 1 288 ? 67.183 -9.364 -45.306 1.00 85.44 288 THR A O 1
ATOM 2287 N N . SER A 1 289 ? 69.411 -9.459 -44.971 1.00 85.19 289 SER A N 1
ATOM 2288 C CA . SER A 1 289 ? 69.749 -10.308 -46.114 1.00 85.19 289 SER A CA 1
ATOM 2289 C C . SER A 1 289 ? 69.323 -11.770 -45.931 1.00 85.19 289 SER A C 1
ATOM 2291 O O . SER A 1 289 ? 69.379 -12.547 -46.882 1.00 85.19 289 SER A O 1
ATOM 2293 N N . SER A 1 290 ? 68.864 -12.156 -44.734 1.00 89.81 290 SER A N 1
ATOM 2294 C CA . SER A 1 290 ? 68.345 -13.501 -44.451 1.00 89.81 290 SER A CA 1
ATOM 2295 C C . SER A 1 290 ? 67.017 -13.817 -45.154 1.00 89.81 290 SER A C 1
ATOM 2297 O O . SER A 1 290 ? 66.587 -14.970 -45.141 1.00 89.81 290 SER A O 1
ATOM 2299 N N . VAL A 1 291 ? 66.344 -12.825 -45.748 1.00 91.12 291 VAL A N 1
ATOM 2300 C CA . VAL A 1 291 ? 65.152 -13.042 -46.581 1.00 91.12 291 VAL A CA 1
ATOM 2301 C C . VAL A 1 291 ? 65.600 -13.396 -48.000 1.00 91.12 291 VAL A C 1
ATOM 2303 O O . VAL A 1 291 ? 66.256 -12.607 -48.674 1.00 91.12 291 VAL A O 1
ATOM 2306 N N . THR A 1 292 ? 65.253 -14.594 -48.466 1.00 92.12 292 THR A N 1
ATOM 2307 C CA . THR A 1 292 ? 65.808 -15.177 -49.703 1.00 92.12 292 THR A CA 1
ATOM 2308 C C . THR A 1 292 ? 64.859 -15.064 -50.902 1.00 92.12 292 THR A C 1
ATOM 2310 O O . THR A 1 292 ? 63.654 -14.869 -50.748 1.00 92.12 292 THR A O 1
ATOM 2313 N N . GLY A 1 293 ? 65.384 -15.167 -52.128 1.00 90.50 293 GLY A N 1
ATOM 2314 C CA . GLY A 1 293 ? 64.586 -15.037 -53.362 1.00 90.50 293 GLY A CA 1
ATOM 2315 C C . GLY A 1 293 ? 64.284 -13.591 -53.783 1.00 90.50 293 GLY A C 1
ATOM 2316 O O . GLY A 1 293 ? 63.467 -13.361 -54.675 1.00 90.50 293 GLY A O 1
ATOM 2317 N N . GLY A 1 294 ? 64.933 -12.615 -53.143 1.00 90.62 294 GLY A N 1
ATOM 2318 C CA . GLY A 1 294 ? 64.866 -11.200 -53.504 1.00 90.62 294 GLY A CA 1
ATOM 2319 C C . GLY A 1 294 ? 65.750 -10.833 -54.700 1.00 90.62 294 GLY A C 1
ATOM 2320 O O . GLY A 1 294 ? 66.527 -11.660 -55.179 1.00 90.62 294 GLY A O 1
ATOM 2321 N N . PRO A 1 295 ? 65.656 -9.584 -55.183 1.00 92.38 295 PRO A N 1
ATOM 2322 C CA . PRO A 1 295 ? 66.465 -9.100 -56.301 1.00 92.38 295 PRO A CA 1
ATOM 2323 C C . PRO A 1 295 ? 67.934 -8.842 -55.926 1.00 92.38 295 PRO A C 1
ATOM 2325 O O . PRO A 1 295 ? 68.796 -8.785 -56.800 1.00 92.38 295 PRO A O 1
ATOM 2328 N N . SER A 1 296 ? 68.216 -8.654 -54.635 1.00 84.81 296 SER A N 1
ATOM 2329 C CA . SER A 1 296 ? 69.541 -8.387 -54.080 1.00 84.81 296 SER A CA 1
ATOM 2330 C C . SER A 1 296 ? 69.605 -8.843 -52.617 1.00 84.81 296 SER A C 1
ATOM 2332 O O . SER A 1 296 ? 68.610 -9.293 -52.046 1.00 84.81 296 SER A O 1
ATOM 2334 N N . THR A 1 297 ? 70.780 -8.718 -52.000 1.00 85.88 297 THR A N 1
ATOM 2335 C CA . THR A 1 297 ? 70.983 -8.930 -50.557 1.00 85.88 297 THR A CA 1
ATOM 2336 C C . THR A 1 297 ? 70.692 -7.679 -49.721 1.00 85.88 297 THR A C 1
ATOM 2338 O O . THR A 1 297 ? 70.955 -7.677 -48.521 1.00 85.88 297 THR A O 1
ATOM 2341 N N . GLU A 1 298 ? 70.226 -6.595 -50.344 1.00 87.69 298 GLU A N 1
ATOM 2342 C CA . GLU A 1 298 ? 70.004 -5.315 -49.673 1.00 87.69 298 GLU A CA 1
ATOM 2343 C C . GLU A 1 298 ? 68.675 -5.282 -48.917 1.00 87.69 298 GLU A C 1
ATOM 2345 O O . GLU A 1 298 ? 67.704 -5.959 -49.263 1.00 87.69 298 GLU A O 1
ATOM 2350 N N . THR A 1 299 ? 68.638 -4.441 -47.889 1.00 92.38 299 THR A N 1
ATOM 2351 C CA . THR A 1 299 ? 67.422 -4.089 -47.161 1.00 92.38 299 THR A CA 1
ATOM 2352 C C . THR A 1 299 ? 66.614 -3.044 -47.926 1.00 92.38 299 THR A C 1
ATOM 2354 O O . THR A 1 299 ? 67.106 -2.401 -48.860 1.00 92.38 299 THR A O 1
ATOM 2357 N N . GLY A 1 300 ? 65.352 -2.864 -47.545 1.00 93.31 300 GLY A N 1
ATOM 2358 C CA . GLY A 1 300 ? 64.487 -1.878 -48.184 1.00 93.31 300 GLY A CA 1
ATOM 2359 C C . GLY A 1 300 ? 63.005 -2.126 -47.955 1.00 93.31 300 GLY A C 1
ATOM 2360 O O . GLY A 1 300 ? 62.625 -2.884 -47.064 1.00 93.31 300 GLY A O 1
ATOM 2361 N N . VAL A 1 301 ? 62.167 -1.486 -48.767 1.00 93.94 301 VAL A N 1
ATOM 2362 C CA . VAL A 1 301 ? 60.709 -1.592 -48.680 1.00 93.94 301 VAL A CA 1
ATOM 2363 C C . VAL A 1 301 ? 60.152 -2.289 -49.913 1.00 93.94 301 VAL A C 1
ATOM 2365 O O . VAL A 1 301 ? 60.319 -1.831 -51.044 1.00 93.94 301 VAL A O 1
ATOM 2368 N N . LEU A 1 302 ? 59.440 -3.384 -49.680 1.00 94.69 302 LEU A N 1
ATOM 2369 C CA . LEU A 1 302 ? 58.705 -4.138 -50.678 1.00 94.69 302 LEU A CA 1
ATOM 2370 C C . LEU A 1 302 ? 57.227 -3.742 -50.641 1.00 94.69 302 LEU A C 1
ATOM 2372 O O . LEU A 1 302 ? 56.554 -3.902 -49.628 1.00 94.69 302 LEU A O 1
ATOM 2376 N N . LYS A 1 303 ? 56.696 -3.287 -51.770 1.00 94.69 303 LYS A N 1
ATOM 2377 C CA . LYS A 1 303 ? 55.261 -3.137 -52.004 1.00 94.69 303 LYS A CA 1
ATOM 2378 C C . LYS A 1 303 ? 54.731 -4.382 -52.704 1.00 94.69 303 LYS A C 1
ATOM 2380 O O . LYS A 1 303 ? 55.269 -4.777 -53.737 1.00 94.69 303 LYS A O 1
ATOM 2385 N N . VAL A 1 304 ? 53.652 -4.953 -52.186 1.00 93.75 304 VAL A N 1
ATOM 2386 C CA . VAL A 1 304 ? 52.933 -6.073 -52.800 1.00 93.75 304 VAL A CA 1
ATOM 2387 C C . VAL A 1 304 ? 51.529 -5.613 -53.175 1.00 93.75 304 VAL A C 1
ATOM 2389 O O . VAL A 1 304 ? 50.857 -4.950 -52.385 1.00 93.75 304 VAL A O 1
ATOM 2392 N N . ILE A 1 305 ? 51.092 -5.943 -54.387 1.00 92.88 305 ILE A N 1
ATOM 2393 C CA . ILE A 1 305 ? 49.732 -5.700 -54.874 1.00 92.88 305 ILE A CA 1
ATOM 2394 C C . ILE A 1 305 ? 49.176 -7.031 -55.373 1.00 92.88 305 ILE A C 1
ATOM 2396 O O . ILE A 1 305 ? 49.651 -7.551 -56.379 1.00 92.88 305 ILE A O 1
ATOM 2400 N N . ASP A 1 306 ? 48.170 -7.555 -54.682 1.00 90.12 306 ASP A N 1
ATOM 2401 C CA . ASP A 1 306 ? 47.384 -8.715 -55.094 1.00 90.12 306 ASP A CA 1
ATOM 2402 C C . ASP A 1 306 ? 46.112 -8.259 -55.826 1.00 90.12 306 ASP A C 1
ATOM 2404 O O . ASP A 1 306 ? 45.194 -7.691 -55.229 1.00 90.12 306 ASP A O 1
ATOM 2408 N N . ALA A 1 307 ? 46.051 -8.506 -57.135 1.00 87.31 307 ALA A N 1
ATOM 2409 C CA . ALA A 1 307 ? 44.880 -8.250 -57.965 1.00 87.31 307 ALA A CA 1
ATOM 2410 C C . ALA A 1 307 ? 43.959 -9.484 -57.996 1.00 87.31 307 ALA A C 1
ATOM 2412 O O . ALA A 1 307 ? 43.837 -10.163 -59.020 1.00 87.31 307 ALA A O 1
ATOM 2413 N N . ASN A 1 308 ? 43.305 -9.773 -56.865 1.00 81.56 308 ASN A N 1
ATOM 2414 C CA . ASN A 1 308 ? 42.360 -10.887 -56.695 1.00 81.56 308 ASN A CA 1
ATOM 2415 C C . ASN A 1 308 ? 42.940 -12.263 -57.070 1.00 81.56 308 ASN A C 1
ATOM 2417 O O . ASN A 1 308 ? 42.259 -13.078 -57.691 1.00 81.56 308 ASN A O 1
ATOM 2421 N N . LYS A 1 309 ? 44.199 -12.526 -56.714 1.00 73.31 309 LYS A N 1
ATOM 2422 C CA . LYS A 1 309 ? 44.953 -13.759 -56.991 1.00 73.31 309 LYS A CA 1
ATOM 2423 C C . LYS A 1 309 ? 45.206 -14.056 -58.471 1.00 73.31 309 LYS A C 1
ATOM 2425 O O . LYS A 1 309 ? 45.808 -15.080 -58.782 1.00 73.31 309 LYS A O 1
ATOM 2430 N N . ASN A 1 310 ? 44.809 -13.163 -59.379 1.00 77.94 310 ASN A N 1
ATOM 2431 C CA . ASN A 1 310 ? 45.080 -13.307 -60.810 1.00 77.94 310 ASN A CA 1
ATOM 2432 C C . ASN A 1 310 ? 46.512 -12.878 -61.150 1.00 77.94 310 ASN A C 1
ATOM 2434 O O . ASN A 1 310 ? 47.198 -13.535 -61.932 1.00 77.94 310 ASN A O 1
ATOM 2438 N N . ILE A 1 311 ? 46.961 -11.767 -60.559 1.00 87.00 311 ILE A N 1
ATOM 2439 C CA . ILE A 1 311 ? 48.318 -11.237 -60.706 1.00 87.00 311 ILE A CA 1
ATOM 2440 C C . ILE A 1 311 ? 48.762 -10.681 -59.358 1.00 87.00 311 ILE A C 1
ATOM 2442 O O . ILE A 1 311 ? 48.047 -9.880 -58.757 1.00 87.00 311 ILE A O 1
ATOM 2446 N N . ILE A 1 312 ? 49.958 -11.069 -58.918 1.00 92.62 312 ILE A N 1
ATOM 2447 C CA . ILE A 1 312 ? 50.611 -10.461 -57.755 1.00 92.62 312 ILE A CA 1
ATOM 2448 C C . ILE A 1 312 ? 51.829 -9.690 -58.240 1.00 92.62 312 ILE A C 1
ATOM 2450 O O . ILE A 1 312 ? 52.723 -10.279 -58.842 1.00 92.62 312 ILE A O 1
ATOM 2454 N N . THR A 1 313 ? 51.882 -8.393 -57.963 1.00 95.75 313 THR A N 1
ATOM 2455 C CA . THR A 1 313 ? 53.017 -7.531 -58.309 1.00 95.75 313 THR A CA 1
ATOM 2456 C C . THR A 1 313 ? 53.825 -7.225 -57.063 1.00 95.75 313 THR A C 1
ATOM 2458 O O . THR A 1 313 ? 53.274 -6.792 -56.053 1.00 95.75 313 THR A O 1
ATOM 2461 N N . GLN A 1 314 ? 55.137 -7.402 -57.153 1.00 96.81 314 GLN A N 1
ATOM 2462 C CA . GLN A 1 314 ? 56.089 -7.035 -56.115 1.00 96.81 314 GLN A CA 1
ATOM 2463 C C . GLN A 1 314 ? 57.016 -5.937 -56.627 1.00 96.81 314 GLN A C 1
ATOM 2465 O O . GLN A 1 314 ? 57.672 -6.142 -57.645 1.00 96.81 314 GLN A O 1
ATOM 2470 N N . THR A 1 315 ? 57.105 -4.817 -55.906 1.00 96.25 315 THR A N 1
ATOM 2471 C CA . THR A 1 315 ? 58.030 -3.709 -56.190 1.00 96.25 315 THR A CA 1
ATOM 2472 C C . THR A 1 315 ? 58.930 -3.463 -54.984 1.00 96.25 315 THR A C 1
ATOM 2474 O O . THR A 1 315 ? 58.435 -3.104 -53.922 1.00 96.25 315 THR A O 1
ATOM 2477 N N . MET A 1 316 ? 60.239 -3.644 -55.134 1.00 94.94 316 MET A N 1
ATOM 2478 C CA . MET A 1 316 ? 61.232 -3.469 -54.072 1.00 94.94 316 MET A CA 1
ATOM 2479 C C . MET A 1 316 ? 62.010 -2.170 -54.276 1.00 94.94 316 MET A C 1
ATOM 2481 O O . MET A 1 316 ? 62.627 -1.994 -55.324 1.00 94.94 316 MET A O 1
ATOM 2485 N N . HIS A 1 317 ? 62.011 -1.304 -53.267 1.00 94.19 317 HIS A N 1
ATOM 2486 C CA . HIS A 1 317 ? 62.873 -0.129 -53.160 1.00 94.19 317 HIS A CA 1
ATOM 2487 C C . HIS A 1 317 ? 63.999 -0.448 -52.179 1.00 94.19 317 HIS A C 1
ATOM 2489 O O . HIS A 1 317 ? 63.728 -0.625 -50.992 1.00 94.19 317 HIS A O 1
ATOM 2495 N N . THR A 1 318 ? 65.237 -0.563 -52.653 1.00 93.06 318 THR A N 1
ATOM 2496 C CA . THR A 1 318 ? 66.380 -0.859 -51.779 1.00 93.06 318 THR A CA 1
ATOM 2497 C C . THR A 1 318 ? 66.975 0.412 -51.181 1.00 93.06 318 THR A C 1
ATOM 2499 O O . THR A 1 318 ? 66.770 1.512 -51.691 1.00 93.06 318 THR A O 1
ATOM 2502 N N . VAL A 1 319 ? 67.749 0.260 -50.104 1.00 90.69 319 VAL A N 1
ATOM 2503 C CA . VAL A 1 319 ? 68.492 1.364 -49.463 1.00 90.69 319 VAL A CA 1
ATOM 2504 C C . VAL A 1 319 ? 69.525 2.038 -50.373 1.00 90.69 319 VAL A C 1
ATOM 2506 O O . VAL A 1 319 ? 70.004 3.116 -50.043 1.00 90.69 319 VAL A O 1
ATOM 2509 N N . SER A 1 320 ? 69.880 1.421 -51.504 1.00 89.31 320 SER A N 1
ATOM 2510 C CA . SER A 1 320 ? 70.784 1.988 -52.510 1.00 89.31 320 SER A CA 1
ATOM 2511 C C . SER A 1 320 ? 70.040 2.757 -53.616 1.00 89.31 320 SER A C 1
ATOM 2513 O O . SER A 1 320 ? 70.566 2.895 -54.723 1.00 89.31 320 SER A O 1
ATOM 2515 N N . ASP A 1 321 ? 68.777 3.121 -53.383 1.00 87.94 321 ASP A N 1
ATOM 2516 C CA . ASP A 1 321 ? 67.867 3.741 -54.354 1.00 87.94 321 ASP A CA 1
ATOM 2517 C C . ASP A 1 321 ? 67.575 2.885 -55.605 1.00 87.94 321 ASP A C 1
ATOM 2519 O O . ASP A 1 32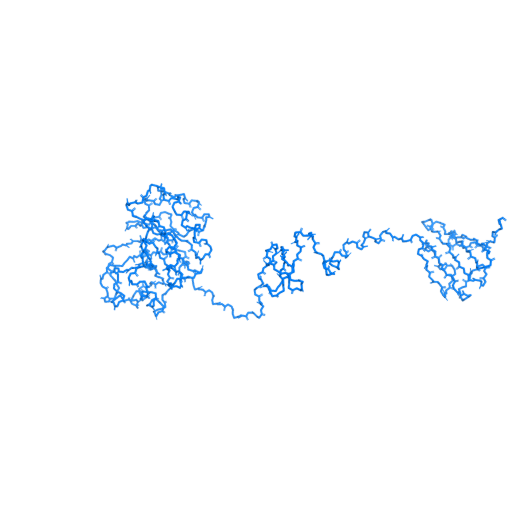1 ? 67.076 3.382 -56.618 1.00 87.94 321 ASP A O 1
ATOM 2523 N N . ALA A 1 322 ? 67.845 1.573 -55.567 1.00 92.00 322 ALA A N 1
ATOM 2524 C CA . ALA A 1 322 ? 67.473 0.683 -56.661 1.00 92.00 322 ALA A CA 1
ATOM 2525 C C . ALA A 1 322 ? 65.998 0.276 -56.553 1.00 92.00 322 ALA A C 1
ATOM 2527 O O . ALA A 1 322 ? 65.528 -0.148 -55.497 1.00 92.00 322 ALA A O 1
ATOM 2528 N N . VAL A 1 323 ? 65.282 0.330 -57.679 1.00 95.25 323 VAL A N 1
ATOM 2529 C CA . VAL A 1 323 ? 63.901 -0.154 -57.772 1.00 95.25 323 VAL A CA 1
ATOM 2530 C C . VAL A 1 323 ? 63.857 -1.427 -58.600 1.00 95.25 323 VAL A C 1
ATOM 2532 O O . VAL A 1 323 ? 64.383 -1.479 -59.711 1.00 95.25 323 VAL A O 1
ATOM 2535 N N . TRP A 1 324 ? 63.213 -2.458 -58.071 1.00 96.50 324 TRP A N 1
ATOM 2536 C CA . TRP A 1 324 ? 63.028 -3.743 -58.736 1.00 96.50 324 TRP A CA 1
ATOM 2537 C C . TRP A 1 324 ? 61.557 -4.103 -58.777 1.00 96.50 324 TRP A C 1
ATOM 2539 O O . TRP A 1 324 ? 60.811 -3.762 -57.865 1.00 96.50 324 TRP A O 1
ATOM 2549 N N . ILE A 1 325 ? 61.135 -4.829 -59.804 1.00 96.81 325 ILE A N 1
ATOM 2550 C CA . ILE A 1 325 ? 59.759 -5.313 -59.912 1.00 96.81 325 ILE A CA 1
ATOM 2551 C C . ILE A 1 325 ? 59.728 -6.749 -60.441 1.00 96.81 325 ILE A C 1
ATOM 2553 O O . ILE A 1 325 ? 60.577 -7.138 -61.245 1.00 96.81 325 ILE A O 1
ATOM 2557 N N . ARG A 1 326 ? 58.738 -7.533 -60.019 1.00 96.25 326 ARG A N 1
ATOM 2558 C CA . ARG A 1 326 ? 58.380 -8.830 -60.612 1.00 96.25 326 ARG A CA 1
ATOM 2559 C C . ARG 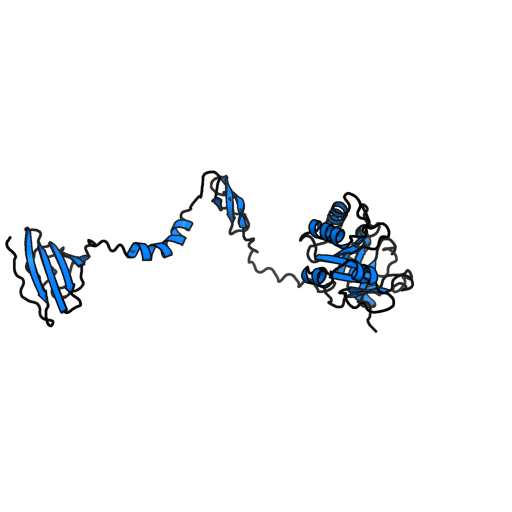A 1 326 ? 56.892 -9.112 -60.440 1.00 96.25 326 ARG A C 1
ATOM 2561 O O . ARG A 1 326 ? 56.250 -8.503 -59.586 1.00 96.25 326 ARG A O 1
ATOM 2568 N N . ASN A 1 327 ? 56.375 -10.067 -61.208 1.00 95.62 327 ASN A N 1
ATOM 2569 C CA . ASN A 1 327 ? 54.979 -10.485 -61.146 1.00 95.62 327 ASN A CA 1
ATOM 2570 C C . ASN A 1 327 ? 54.865 -11.995 -60.901 1.00 95.62 327 ASN A C 1
ATOM 2572 O O . ASN A 1 327 ? 55.711 -12.761 -61.362 1.00 95.62 327 ASN A O 1
ATOM 2576 N N . LYS A 1 328 ? 53.790 -12.424 -60.240 1.00 93.94 328 LYS A N 1
ATOM 2577 C CA . LYS A 1 328 ? 53.320 -13.812 -60.207 1.00 93.94 328 LYS A CA 1
ATOM 2578 C C . LYS A 1 328 ? 52.090 -13.937 -61.102 1.00 93.94 328 LYS A C 1
ATOM 2580 O O . LYS A 1 328 ? 51.143 -13.173 -60.928 1.00 93.94 328 LYS A O 1
ATOM 2585 N N . HIS A 1 329 ? 52.099 -14.890 -62.028 1.00 87.50 329 HIS A N 1
ATOM 2586 C CA . HIS A 1 329 ? 50.966 -15.222 -62.898 1.00 87.50 329 HIS A CA 1
ATOM 2587 C C . HIS A 1 329 ? 50.936 -16.739 -63.130 1.00 87.50 329 HIS A C 1
ATOM 2589 O O . HIS A 1 329 ? 51.992 -17.338 -63.327 1.00 87.50 329 HIS A O 1
ATOM 2595 N N . ASN A 1 330 ? 49.752 -17.366 -63.097 1.00 85.25 330 ASN A N 1
ATOM 2596 C CA . ASN A 1 330 ? 49.588 -18.831 -63.172 1.00 85.25 330 ASN A CA 1
ATOM 2597 C C . ASN A 1 330 ? 50.501 -19.593 -62.195 1.00 85.25 330 ASN A C 1
ATOM 2599 O O . ASN A 1 330 ? 51.194 -20.536 -62.566 1.00 85.25 330 ASN A O 1
ATOM 2603 N N . ASP A 1 331 ? 50.560 -19.115 -60.955 1.00 85.88 331 ASP A N 1
ATOM 2604 C CA . ASP A 1 331 ? 51.422 -19.638 -59.895 1.00 85.88 331 ASP A CA 1
ATOM 2605 C C . ASP A 1 331 ? 52.944 -19.601 -60.119 1.00 85.88 331 ASP A C 1
ATOM 2607 O O . ASP A 1 331 ? 53.698 -20.015 -59.240 1.00 85.88 331 ASP A O 1
ATOM 2611 N N . ALA A 1 332 ? 53.415 -18.989 -61.208 1.00 91.31 332 ALA A N 1
ATOM 2612 C CA . ALA A 1 332 ? 54.833 -18.827 -61.506 1.00 91.31 332 ALA A CA 1
ATOM 2613 C C . ALA A 1 332 ? 55.297 -17.373 -61.329 1.00 91.31 332 ALA A C 1
ATOM 2615 O O . ALA A 1 332 ? 54.640 -16.432 -61.783 1.00 91.31 332 ALA A O 1
ATOM 2616 N N . TRP A 1 333 ? 56.458 -17.186 -60.694 1.00 94.50 333 TRP A N 1
ATOM 2617 C CA . TRP A 1 333 ? 57.119 -15.884 -60.580 1.00 94.50 333 TRP A CA 1
ATOM 2618 C C . TRP A 1 333 ? 57.949 -15.578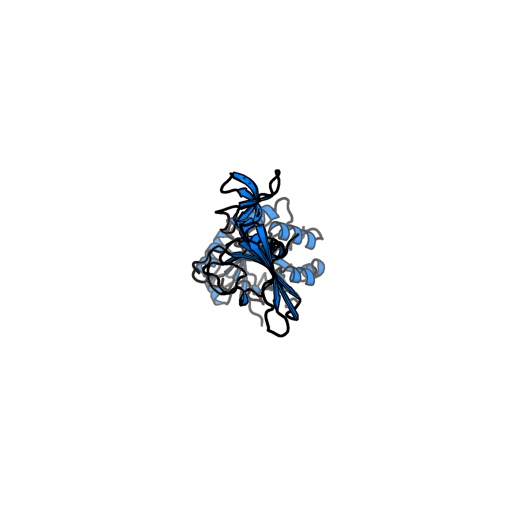 -61.825 1.00 94.50 333 TRP A C 1
ATOM 2620 O O . TRP A 1 333 ? 58.734 -16.406 -62.287 1.00 94.50 333 TRP A O 1
ATOM 2630 N N . THR A 1 334 ? 57.840 -14.355 -62.335 1.00 95.31 334 THR A N 1
ATOM 2631 C CA . THR A 1 334 ? 58.823 -13.825 -63.280 1.00 95.31 334 THR A CA 1
ATOM 2632 C C . THR A 1 334 ? 60.131 -13.520 -62.558 1.00 95.31 334 THR A C 1
ATOM 2634 O O . THR A 1 334 ? 60.151 -13.235 -61.357 1.00 95.31 334 THR A O 1
ATOM 2637 N N . THR A 1 335 ? 61.231 -13.480 -63.306 1.00 95.12 335 THR A N 1
ATOM 2638 C CA . THR A 1 335 ? 62.501 -12.962 -62.791 1.00 95.12 335 THR A CA 1
ATOM 2639 C C . THR A 1 335 ? 62.354 -11.510 -62.335 1.00 95.12 335 THR A C 1
ATOM 2641 O O . THR A 1 335 ? 61.575 -10.739 -62.906 1.00 95.12 335 THR A O 1
ATOM 2644 N N . TRP A 1 336 ? 63.132 -11.119 -61.327 1.00 96.50 336 TRP A N 1
ATOM 2645 C CA . TRP A 1 336 ? 63.262 -9.720 -60.933 1.00 96.50 336 TRP A CA 1
ATOM 2646 C C . TRP A 1 336 ? 63.874 -8.893 -62.064 1.00 96.50 336 TRP A C 1
ATOM 2648 O O . TRP A 1 336 ? 64.869 -9.293 -62.667 1.00 96.50 336 TRP A O 1
ATOM 2658 N N . ARG A 1 337 ? 63.296 -7.720 -62.328 1.00 96.00 337 ARG A N 1
ATOM 2659 C CA . ARG A 1 337 ? 63.845 -6.728 -63.262 1.00 96.00 337 ARG A CA 1
ATOM 2660 C C . ARG A 1 337 ? 64.133 -5.425 -62.523 1.00 96.00 337 ARG A C 1
ATOM 2662 O O . ARG A 1 337 ? 63.261 -4.920 -61.815 1.00 96.00 337 ARG A O 1
ATOM 2669 N N . LYS A 1 338 ? 65.348 -4.893 -62.683 1.00 94.62 338 LYS A N 1
ATOM 2670 C CA . LYS A 1 338 ? 65.718 -3.561 -62.189 1.00 94.62 338 LYS A CA 1
ATOM 2671 C C . LYS A 1 338 ? 65.072 -2.511 -63.087 1.00 94.62 338 LYS A C 1
ATOM 2673 O O . LYS A 1 338 ? 65.136 -2.634 -64.308 1.00 94.62 338 LYS A O 1
ATOM 2678 N N . ILE A 1 339 ? 64.458 -1.502 -62.489 1.00 91.94 339 ILE A N 1
ATOM 2679 C CA . ILE A 1 339 ? 63.908 -0.344 -63.185 1.00 91.94 339 ILE A CA 1
ATOM 2680 C C . ILE A 1 339 ? 64.932 0.785 -63.116 1.00 91.94 339 ILE A C 1
ATOM 2682 O O . ILE A 1 339 ? 65.451 1.108 -62.049 1.00 91.94 339 ILE A O 1
ATOM 2686 N N . THR A 1 340 ? 65.226 1.363 -64.273 1.00 85.06 340 THR A N 1
ATOM 2687 C CA . THR A 1 340 ? 65.996 2.598 -64.425 1.00 85.06 340 THR A CA 1
ATOM 2688 C C . THR A 1 340 ? 65.025 3.689 -64.849 1.00 85.06 340 THR A C 1
ATOM 2690 O O . THR A 1 340 ? 64.254 3.462 -65.785 1.00 85.06 340 THR A O 1
ATOM 2693 N N . PHE A 1 341 ? 65.034 4.817 -64.144 1.00 71.19 341 PHE A N 1
ATOM 2694 C CA . PHE A 1 341 ? 64.204 5.980 -64.460 1.00 71.19 341 PHE A CA 1
ATOM 2695 C C . PHE A 1 341 ? 64.927 6.949 -65.385 1.00 71.19 341 PHE A C 1
ATOM 2697 O O . PHE A 1 341 ? 66.172 7.042 -65.264 1.00 71.19 341 PHE A O 1
#

Sequence (341 aa):
MTMANVIDISEFQDPAKFDYQAAKSNGIKAVIIRLSVGNRRDNHAVEHIANCKKYGLKWHGYHYWYNLSGEAAFAISDAQSLGLTSSQYFFLDMEDKTLSSDWSAQFESFRSAVGDKYKIGLYCSDSPYNSHFDNAKIVAEGVYRWIAAYSYEPANYDIWQMSGEGSGGFGSYTGDVDRDYDKTGNLFVEDVQPITPSTTPLYRQIIGDAGYDTDSGIYGLGRSYDNGKTFHVMDTVYGRIYRQQDGDSIWPFLQPKIGTITDPFAVTIVQSGTYDGLTTSGYYEIRTSSVTGGPSTETGVLKVIDANKNIITQTMHTVSDAVWIRNKHNDAWTTWRKITF

Radius of gyration: 41.35 Å; chains: 1; bounding box: 99×43×93 Å

InterPro domains:
  IPR002053 Glycoside hydrolase, family 25 [PF01183] (7-164)
  IPR002053 Glycoside hydrolase, family 25 [PS51904] (3-197)
  IPR017853 Glycoside hydrolase superfamily [SSF51445] (6-183)

pLDDT: mean 88.96, std 13.07, range [31.08, 98.94]

Foldseek 3Di:
DFFFQEFEDFLVDDLVQADVLLCVVSNHAAYEYEQEEFLGGTPCLLSVVVVCVVNVHFYAYEYEDDPDVCRLVSLLVSCVVSPAALLGEYEYEDEDPNDDLAVVVVQVVSCVSCDSGYQYEYEDELVSCVRHDDLVVCVVVNHAYEYEDQPDDHPRHQKYFNDFPPCAHGDRGGGTIIGIDRPVCSSRPPPPPPPPDPPDDDFDWQFQDWDAAPPPRATAGFTDRRNPPGTHHQQDPVGGDDDPVNVVVCCVVCVVVCVVPPVQQDEAEDDAEEPLPPADAHKYWDPALRHPPDPDSFTFIWGWDHPPVQKIKIWTQGPVRWIWIWMAHPNDIDDIDIDDD